Protein AF-A0A1F6B6X5-F1 (afdb_monomer)

Organism: NCBI:txid1798397

Radius of gyration: 20.19 Å; Cα contacts (8 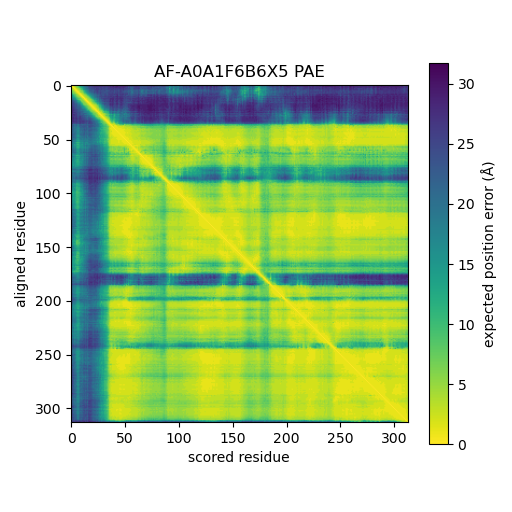Å, |Δi|>4): 467; chains: 1; bounding box: 55×38×62 Å

Secondary structure (DSSP, 8-state):
-------TT---------------------TT----SHHHHHHHHHHH--SEEEEPTBTTTBSS-HHHHHHHHHT-TTHHHHHTTTT---HHHHHHHHHHHH---HHHHHHHHHHGGGGBPTTHHHHHHHHHHTT-EEEEEEEEEGGGS---SS-EEEEEEEEETTEEEEEEEEE-TTS--STT-HHHHHHHHHHHHH-S--EEEEESSHHHHTTTTTSEEEE--SS---HHHHHHHHHTT---SEE-SSHHHHHHHHH-GGGHHHHHT-SSHHHHHHHHHHHHHHHTT-SEESSHHHHHHHHHHHHHHHHH-

Foldseek 3Di:
DADDDDPPPPPPDPPPPDDDDDDDPDDPDPLPPPQPALLSLLVVCQAPFAQEEEEEVDLTQFLHDLLVVLCVVVVPPCLVVLVVCVPVDFLQVSQQVSCVVSQDWLVSLQVQQVCRVVGGQPCNLVLQVVCVVLNHQYAYEYQAEPSNHHPSVHHYDYKHFDADVVGNGGTSGIHCRVPSGDRQAVVLVVLVVVCVVPPPGAYEYEEQDPSSLSNPPSHQYAHEPQNHHDVVRQVVCVVVVSHRQWHHNDSLLVSSSNSHDVCVVCQCVPPDVVSNVSVVVNLVCLLVVVIDGPDVVSSVVSNVSSVVVVVPD

pLDDT: mean 80.41, std 19.91, range [25.67, 98.62]

Solvent-accessible surface area (backbone atoms only — not comparable to full-atom values): 17641 Å² total; per-residue (Å²): 135,83,86,83,72,87,72,86,82,74,82,79,75,81,73,82,72,90,70,90,76,80,82,70,88,68,82,79,71,65,95,77,75,66,60,87,45,57,56,51,44,51,51,50,25,32,62,66,15,41,44,32,39,36,32,24,38,62,35,42,44,20,63,60,49,68,64,62,53,49,28,60,75,67,64,50,80,66,48,68,48,56,74,68,59,75,72,86,64,50,73,42,56,44,48,54,47,47,50,61,76,50,57,65,41,59,68,56,37,55,50,47,17,62,53,42,72,83,36,46,29,75,49,35,70,59,34,54,50,51,38,43,78,69,72,20,48,56,34,37,45,33,93,53,42,52,72,54,52,58,94,78,90,54,57,73,49,34,25,37,79,27,55,40,88,98,35,84,72,37,63,76,54,63,36,62,40,91,64,61,51,66,94,81,45,40,64,28,54,53,51,48,54,47,40,75,74,62,54,92,59,44,36,34,36,38,20,50,48,64,64,49,52,58,25,49,89,79,26,48,38,35,41,33,39,62,65,47,75,51,63,66,51,54,50,51,26,55,75,66,75,60,51,44,41,34,39,38,53,48,37,26,41,49,41,48,43,43,49,6,58,83,41,46,69,54,43,71,67,36,89,53,64,67,57,24,53,38,40,51,50,14,50,50,35,46,60,71,62,73,48,51,42,73,46,65,66,57,44,53,52,53,26,50,53,51,52,53,47,68,76,74,109

Structure (mmCIF, N/CA/C/O backbone):
data_AF-A0A1F6B6X5-F1
#
_entry.id   AF-A0A1F6B6X5-F1
#
loop_
_atom_site.group_PDB
_atom_site.id
_atom_site.type_symbol
_atom_site.label_atom_id
_atom_site.label_alt_id
_atom_site.label_comp_id
_atom_site.label_asym_id
_atom_site.label_entity_id
_atom_site.label_seq_id
_atom_site.pdbx_PDB_ins_code
_atom_site.Cartn_x
_atom_site.Cartn_y
_atom_site.Cartn_z
_atom_site.occupancy
_atom_site.B_iso_or_equiv
_atom_site.auth_seq_id
_atom_site.auth_comp_id
_atom_site.auth_asym_id
_atom_site.auth_atom_id
_atom_site.pdbx_PDB_model_num
ATOM 1 N N . MET A 1 1 ? 17.813 12.655 -28.857 1.00 28.58 1 MET A N 1
ATOM 2 C CA . MET A 1 1 ? 16.336 12.616 -28.896 1.00 28.58 1 MET A CA 1
ATOM 3 C C . MET A 1 1 ? 15.916 11.158 -28.975 1.00 28.58 1 MET A C 1
ATOM 5 O O . MET A 1 1 ? 16.221 10.521 -29.973 1.00 28.58 1 MET A O 1
ATOM 9 N N . ALA A 1 2 ? 15.347 10.598 -27.905 1.00 31.39 2 ALA A N 1
ATOM 10 C CA . ALA A 1 2 ? 14.775 9.251 -27.952 1.00 31.39 2 ALA A CA 1
ATOM 11 C C . ALA A 1 2 ? 13.417 9.311 -28.682 1.00 31.39 2 ALA A C 1
ATOM 13 O O . ALA A 1 2 ? 12.685 10.280 -28.466 1.00 31.39 2 ALA A O 1
ATOM 14 N N . PRO A 1 3 ? 13.090 8.354 -29.567 1.00 37.78 3 PRO A N 1
ATOM 15 C CA . PRO A 1 3 ? 11.837 8.380 -30.307 1.00 37.78 3 PRO A CA 1
ATOM 16 C C . PRO A 1 3 ? 10.694 7.938 -29.389 1.00 37.78 3 PRO A C 1
ATOM 18 O O . PRO A 1 3 ? 10.630 6.790 -28.955 1.00 37.78 3 PRO A O 1
ATOM 21 N N . TRP A 1 4 ? 9.801 8.874 -29.090 1.00 46.97 4 TRP A N 1
ATOM 22 C CA . TRP A 1 4 ? 8.497 8.604 -28.500 1.00 46.97 4 TRP A CA 1
ATOM 23 C C . TRP A 1 4 ? 7.631 7.942 -29.574 1.00 46.97 4 TRP A C 1
ATOM 25 O O . TRP A 1 4 ? 7.463 8.511 -30.652 1.00 46.97 4 TRP A O 1
ATOM 35 N N . PHE A 1 5 ? 7.128 6.735 -29.321 1.00 42.34 5 PHE A N 1
ATOM 36 C CA . PHE A 1 5 ? 6.215 6.057 -30.241 1.00 42.34 5 PHE A CA 1
ATOM 37 C C . PHE A 1 5 ? 4.777 6.201 -2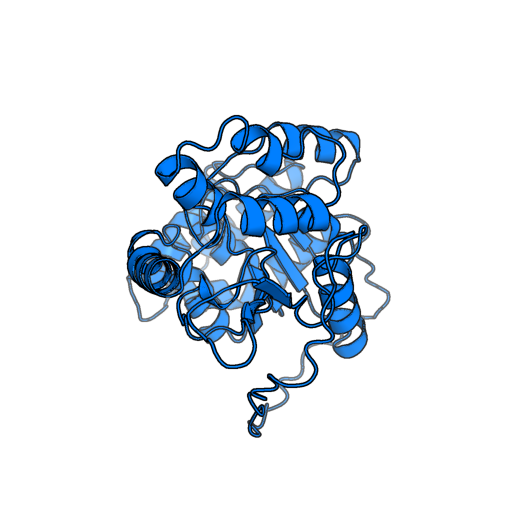9.743 1.00 42.34 5 PHE A C 1
ATOM 39 O O . PHE A 1 5 ? 4.489 5.948 -28.576 1.00 42.34 5 PHE A O 1
ATOM 46 N N . ASP A 1 6 ? 3.884 6.599 -30.648 1.00 39.25 6 ASP A N 1
ATOM 47 C CA . ASP A 1 6 ? 2.440 6.631 -30.429 1.00 39.25 6 ASP A CA 1
ATOM 48 C C . ASP A 1 6 ? 1.905 5.186 -30.365 1.00 39.25 6 ASP A C 1
ATOM 50 O O . ASP A 1 6 ? 1.802 4.487 -31.376 1.00 39.25 6 ASP A O 1
ATOM 54 N N . CYS A 1 7 ? 1.648 4.689 -29.151 1.00 45.28 7 CYS A N 1
ATOM 55 C CA . CYS A 1 7 ? 1.258 3.301 -28.877 1.00 45.28 7 CYS A CA 1
ATOM 56 C C . CYS A 1 7 ? -0.252 3.041 -29.086 1.00 45.28 7 CYS A C 1
ATOM 58 O O . CYS A 1 7 ? -0.889 2.360 -28.281 1.00 45.28 7 CYS A O 1
ATOM 60 N N . ALA A 1 8 ? -0.858 3.531 -30.169 1.00 39.41 8 ALA A N 1
ATOM 61 C CA . ALA A 1 8 ? -2.304 3.418 -30.406 1.00 39.41 8 ALA A CA 1
ATOM 62 C C . ALA A 1 8 ? -2.837 1.983 -30.673 1.00 39.41 8 ALA A C 1
ATOM 64 O O . ALA A 1 8 ? -4.021 1.811 -30.973 1.00 39.41 8 ALA A O 1
ATOM 65 N N . HIS A 1 9 ? -2.016 0.926 -30.589 1.00 37.03 9 HIS A N 1
ATOM 66 C CA . HIS A 1 9 ? -2.374 -0.417 -31.084 1.00 37.03 9 HIS A CA 1
ATOM 67 C C . HIS A 1 9 ? -2.338 -1.574 -30.073 1.00 37.03 9 HIS A C 1
ATOM 69 O O . HIS A 1 9 ? -2.482 -2.726 -30.479 1.00 37.03 9 HIS A O 1
ATOM 75 N N . HIS A 1 10 ? -2.247 -1.320 -28.765 1.00 36.28 10 HIS A N 1
ATOM 76 C CA . HIS A 1 10 ? -2.396 -2.362 -27.730 1.00 36.28 10 HIS A CA 1
ATOM 77 C C . HIS A 1 10 ? -3.505 -2.037 -26.713 1.00 36.28 10 HIS A C 1
ATOM 79 O O . HIS A 1 10 ? -3.327 -2.146 -25.506 1.00 36.28 10 HIS A O 1
ATOM 85 N N . LYS A 1 11 ? -4.707 -1.690 -27.192 1.00 30.45 11 LYS A N 1
ATOM 86 C CA . LYS A 1 11 ? -5.914 -1.750 -26.353 1.00 30.45 11 LYS A CA 1
ATOM 87 C C . LYS A 1 11 ? -6.375 -3.204 -26.230 1.00 30.45 11 LYS A C 1
ATOM 89 O O . LYS A 1 11 ? -7.168 -3.676 -27.039 1.00 30.45 11 LYS A O 1
ATOM 94 N N . ARG A 1 12 ? -5.920 -3.916 -25.197 1.00 29.39 12 ARG A N 1
ATOM 95 C CA . ARG A 1 12 ? -6.757 -4.963 -24.595 1.00 29.39 12 ARG A CA 1
ATOM 96 C C . ARG A 1 12 ? -7.631 -4.282 -23.554 1.00 29.39 12 ARG A C 1
ATOM 98 O O . ARG A 1 12 ? -7.238 -4.109 -22.411 1.00 29.39 12 ARG A O 1
ATOM 105 N N . SER A 1 13 ? -8.804 -3.851 -24.005 1.00 28.33 13 SER A N 1
ATOM 106 C CA . SER A 1 13 ? -9.890 -3.421 -23.138 1.00 28.33 13 SER A CA 1
ATOM 107 C C . SER A 1 13 ? -10.324 -4.597 -22.265 1.00 28.33 13 SER A C 1
ATOM 109 O O . SER A 1 13 ? -10.946 -5.543 -22.757 1.00 28.33 13 SER A O 1
ATOM 111 N N . THR A 1 14 ? -10.039 -4.537 -20.971 1.00 30.08 14 THR A N 1
ATOM 112 C CA . THR A 1 14 ? -10.832 -5.267 -19.985 1.00 30.08 14 THR A CA 1
ATOM 113 C C . THR A 1 14 ? -12.146 -4.508 -19.870 1.00 30.08 14 THR A C 1
ATOM 115 O O . THR A 1 14 ? -12.259 -3.501 -19.181 1.00 30.08 14 THR A O 1
ATOM 118 N N . VAL A 1 15 ? -13.120 -4.935 -20.670 1.00 26.27 15 VAL A N 1
ATOM 119 C CA . VAL A 1 15 ? -14.508 -4.490 -20.569 1.00 26.27 15 VAL A CA 1
ATOM 120 C C . VAL A 1 15 ? -14.986 -4.857 -19.166 1.00 26.27 15 VAL A C 1
ATOM 122 O O . VAL A 1 15 ? -15.097 -6.043 -18.851 1.00 26.27 15 VAL A O 1
ATOM 125 N N . LEU A 1 16 ? -15.232 -3.847 -18.329 1.00 29.33 16 LEU A N 1
ATOM 126 C CA . LEU A 1 16 ? -16.033 -3.977 -17.116 1.00 29.33 16 LEU A CA 1
ATOM 127 C C . LEU A 1 16 ? -17.395 -4.523 -17.552 1.00 29.33 16 LEU A C 1
ATOM 129 O O . LEU A 1 16 ? -18.190 -3.809 -18.159 1.00 29.33 16 LEU A O 1
ATOM 133 N N . LYS A 1 17 ? -17.617 -5.822 -17.347 1.00 27.05 17 LYS A N 1
ATOM 134 C CA . LYS A 1 17 ? -18.923 -6.440 -17.554 1.00 27.05 17 LYS A CA 1
ATOM 135 C C . LYS A 1 17 ? -19.786 -6.130 -16.343 1.00 27.05 17 LYS A C 1
ATOM 137 O O . LYS A 1 17 ? -19.4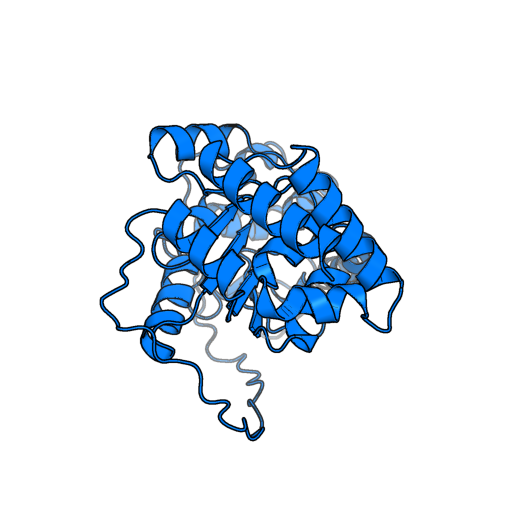41 -6.518 -15.232 1.00 27.05 17 LYS A O 1
ATOM 142 N N . ASP A 1 18 ? -20.877 -5.434 -16.629 1.00 33.50 18 ASP A N 1
ATOM 143 C CA . ASP A 1 18 ? -22.096 -5.244 -15.849 1.00 33.50 18 ASP A CA 1
ATOM 144 C C . ASP A 1 18 ? -22.209 -6.129 -14.598 1.00 33.50 18 ASP A C 1
ATOM 146 O O . ASP A 1 18 ? -22.500 -7.325 -14.670 1.00 33.50 18 ASP A O 1
ATOM 150 N N . GLY A 1 19 ? -22.016 -5.503 -13.439 1.00 26.72 19 GLY A N 1
ATOM 151 C CA . GLY A 1 19 ? -22.367 -6.040 -12.132 1.00 26.72 19 GLY A CA 1
ATOM 152 C C . GLY A 1 19 ? -23.230 -5.014 -11.411 1.00 26.72 19 GLY A C 1
ATOM 153 O O . GLY A 1 19 ? -22.775 -3.910 -11.125 1.00 26.72 19 GLY A O 1
ATOM 154 N N . PHE A 1 20 ? -24.492 -5.364 -11.176 1.00 27.44 20 PHE A N 1
ATOM 155 C CA . PHE A 1 20 ? -25.438 -4.599 -10.370 1.00 27.44 20 PHE A CA 1
ATOM 156 C C . PHE A 1 20 ? -24.835 -4.276 -8.994 1.00 27.44 20 PHE A C 1
ATOM 158 O O . PHE A 1 20 ? -24.603 -5.187 -8.203 1.00 27.44 20 PHE A O 1
ATOM 165 N N . PHE A 1 21 ? -24.647 -2.993 -8.685 1.00 28.92 21 PHE A N 1
ATOM 166 C CA . PHE A 1 21 ? -24.444 -2.542 -7.311 1.00 28.92 21 PHE A CA 1
ATOM 167 C C . PHE A 1 21 ? -25.803 -2.156 -6.728 1.00 28.92 21 PHE A C 1
ATOM 169 O O . PHE A 1 21 ? -26.448 -1.209 -7.178 1.00 28.92 21 PHE A O 1
ATOM 176 N N . MET A 1 22 ? -26.254 -2.937 -5.747 1.00 25.67 22 MET A N 1
ATOM 177 C CA . MET A 1 22 ? -27.348 -2.549 -4.863 1.00 25.67 22 MET A CA 1
ATOM 178 C C . MET A 1 22 ? -26.890 -1.309 -4.096 1.00 25.67 22 MET A C 1
ATOM 180 O O . MET A 1 22 ? -25.888 -1.348 -3.387 1.00 25.67 22 MET A O 1
ATOM 184 N N . ALA A 1 23 ? -27.600 -0.200 -4.284 1.00 26.36 23 ALA A N 1
ATOM 185 C CA . ALA A 1 23 ? -27.368 1.028 -3.547 1.00 26.36 23 ALA A CA 1
ATOM 186 C C . ALA A 1 23 ? -27.676 0.785 -2.063 1.00 26.36 23 ALA A C 1
ATOM 188 O O . ALA A 1 23 ? -28.837 0.800 -1.658 1.00 26.36 23 ALA A O 1
ATOM 189 N N . ASN A 1 24 ? -26.642 0.557 -1.254 1.00 31.39 24 ASN A N 1
ATOM 190 C CA . ASN A 1 24 ? -26.737 0.836 0.170 1.00 31.39 24 ASN A CA 1
ATOM 191 C C . ASN A 1 24 ? -26.784 2.360 0.316 1.00 31.39 24 ASN A C 1
ATOM 193 O O . ASN A 1 24 ? -25.960 3.073 -0.260 1.00 31.39 24 ASN A O 1
ATOM 197 N N . GLU A 1 25 ? -27.794 2.862 1.023 1.00 30.11 25 GLU A N 1
ATOM 198 C CA . GLU A 1 25 ? -27.948 4.276 1.354 1.00 30.11 25 GLU A CA 1
ATOM 199 C C . GLU A 1 25 ? -26.769 4.724 2.229 1.00 30.11 25 GLU A C 1
ATOM 201 O O . GLU A 1 25 ? -26.823 4.697 3.457 1.00 30.11 25 GLU A O 1
ATOM 206 N N . TYR A 1 26 ? -25.668 5.123 1.593 1.00 37.75 26 TYR A N 1
ATOM 207 C CA . TYR A 1 26 ? -24.599 5.833 2.272 1.00 37.75 26 TYR A CA 1
ATOM 208 C C . TYR A 1 26 ? -25.115 7.220 2.636 1.00 37.75 26 TYR A C 1
ATOM 210 O O . TYR A 1 26 ? -25.592 7.976 1.784 1.00 37.75 26 TYR A O 1
ATOM 218 N N . ILE A 1 27 ? -25.019 7.535 3.926 1.00 35.28 27 ILE A N 1
ATOM 219 C CA . ILE A 1 27 ? -25.215 8.871 4.476 1.00 35.28 27 ILE A CA 1
ATOM 220 C C . ILE A 1 27 ? -24.395 9.834 3.614 1.00 35.28 27 ILE A C 1
ATOM 222 O O . ILE A 1 27 ? -23.164 9.795 3.629 1.00 35.28 27 ILE A O 1
ATOM 226 N N . LYS A 1 28 ? -25.082 10.676 2.833 1.00 33.31 28 LYS A N 1
ATOM 227 C CA . LYS A 1 28 ? -24.459 11.812 2.155 1.00 33.31 28 LYS A CA 1
ATOM 228 C C . LYS A 1 28 ? -23.928 12.731 3.244 1.00 33.31 28 LYS A C 1
ATOM 230 O O . LYS A 1 28 ? -24.701 13.461 3.865 1.00 33.31 28 LYS A O 1
ATOM 235 N N . LEU A 1 29 ? -22.627 12.659 3.503 1.00 38.81 29 LEU A N 1
ATOM 236 C CA . LEU A 1 29 ? -21.961 13.695 4.271 1.00 38.81 29 LEU A CA 1
ATOM 237 C C . LEU A 1 29 ? -22.087 14.997 3.465 1.00 38.81 29 LEU A C 1
ATOM 239 O O . LEU A 1 29 ? -21.969 14.967 2.241 1.00 38.81 29 LEU A O 1
ATOM 243 N N . PRO A 1 30 ? -22.422 16.128 4.099 1.00 36.38 30 PRO A N 1
ATOM 244 C CA . PRO A 1 30 ? -22.509 17.392 3.390 1.00 36.38 30 PRO A CA 1
ATOM 245 C C . PRO A 1 30 ? -21.144 17.723 2.778 1.00 36.38 30 PRO A C 1
ATOM 247 O O . PRO A 1 30 ? -20.127 17.688 3.470 1.00 36.38 30 PRO A O 1
ATOM 250 N N . SER A 1 31 ? -21.150 18.116 1.504 1.00 42.81 31 SER A N 1
ATOM 251 C CA . SER A 1 31 ? -19.990 18.494 0.677 1.00 42.81 31 SER A CA 1
ATOM 252 C C . SER A 1 31 ? -19.146 19.662 1.226 1.00 42.81 31 SER A C 1
ATOM 254 O O . SER A 1 31 ? -18.206 20.114 0.579 1.00 42.81 31 SER A O 1
ATOM 256 N N . GLU A 1 32 ? -19.491 20.181 2.406 1.00 38.97 32 GLU A N 1
ATOM 257 C CA . GLU A 1 32 ? -18.776 21.227 3.141 1.00 38.97 32 GLU A CA 1
ATOM 258 C C . GLU A 1 32 ? -17.953 20.686 4.324 1.00 38.97 32 GLU A C 1
ATOM 260 O O . GLU A 1 32 ? -17.236 21.457 4.965 1.00 38.97 32 GLU A O 1
ATOM 265 N N . ALA A 1 33 ? -17.974 19.372 4.592 1.00 41.62 33 ALA A N 1
ATOM 266 C CA . ALA A 1 33 ? -17.013 18.713 5.480 1.00 41.62 33 ALA A CA 1
ATOM 267 C C . ALA A 1 33 ? -15.647 18.591 4.778 1.00 41.62 33 ALA A C 1
ATOM 269 O O . ALA A 1 33 ? -15.120 17.512 4.516 1.00 41.62 33 ALA A O 1
ATOM 270 N N . ILE A 1 34 ? -15.084 19.745 4.429 1.00 45.31 34 ILE A N 1
ATOM 271 C CA . ILE A 1 34 ? -13.701 19.903 4.011 1.00 45.31 34 ILE A CA 1
ATOM 272 C C . ILE A 1 34 ? -12.876 19.589 5.256 1.00 45.31 34 ILE A C 1
ATOM 274 O O . ILE A 1 34 ? -12.693 20.453 6.113 1.00 45.31 34 ILE A O 1
ATOM 278 N N . TYR A 1 35 ? -12.441 18.338 5.392 1.00 48.59 35 TYR A N 1
ATOM 279 C CA . TYR A 1 35 ? -11.389 17.961 6.324 1.00 48.59 35 TYR A CA 1
ATOM 280 C C . TYR A 1 35 ? -10.240 18.973 6.171 1.00 48.59 35 TYR A C 1
ATOM 282 O O . TYR A 1 35 ? -9.655 19.091 5.093 1.00 48.59 35 TYR A O 1
ATOM 290 N N . ARG A 1 36 ? -10.001 19.796 7.200 1.00 60.12 36 ARG A N 1
ATOM 291 C CA . ARG A 1 36 ? -9.097 20.956 7.099 1.00 60.12 36 ARG A CA 1
ATOM 292 C C . ARG A 1 36 ? -7.640 20.550 7.290 1.00 60.12 36 ARG A C 1
ATOM 294 O O . ARG A 1 36 ? -6.748 21.316 6.939 1.00 60.12 36 ARG A O 1
ATOM 301 N N . THR A 1 37 ? -7.409 19.357 7.829 1.00 76.06 37 THR A N 1
ATOM 302 C CA . THR A 1 37 ? -6.090 18.798 8.126 1.00 76.06 37 THR A CA 1
ATOM 303 C C . THR A 1 37 ? -6.035 17.305 7.789 1.00 76.06 37 THR A C 1
ATOM 305 O O . THR A 1 37 ? -7.068 16.639 7.703 1.00 76.06 37 THR A O 1
ATOM 308 N N . GLY A 1 38 ? -4.824 16.754 7.634 1.00 78.88 38 GLY A N 1
ATOM 309 C CA . GLY A 1 38 ? -4.631 15.306 7.487 1.00 78.88 38 GLY A CA 1
ATOM 310 C C . GLY A 1 38 ? -5.229 14.509 8.654 1.00 78.88 38 GLY A C 1
ATOM 311 O O . GLY A 1 38 ? -5.815 13.453 8.426 1.00 78.88 38 GLY A O 1
ATOM 312 N N . SER A 1 39 ? -5.160 15.049 9.878 1.00 84.88 39 SER A N 1
ATOM 313 C CA . SER A 1 39 ? -5.783 14.469 11.074 1.00 84.88 39 SER A CA 1
ATOM 314 C C . SER A 1 39 ? -7.292 14.318 10.917 1.00 84.88 39 SER A C 1
ATOM 316 O O . SER A 1 39 ? -7.819 13.240 11.178 1.00 84.88 39 SER A O 1
ATOM 318 N N . ASP A 1 40 ? -7.992 15.345 10.426 1.00 85.00 40 ASP A N 1
ATOM 319 C CA . ASP A 1 40 ? -9.446 15.257 10.258 1.00 85.00 40 ASP A CA 1
ATOM 320 C C . ASP A 1 40 ? -9.813 14.136 9.267 1.00 85.00 40 ASP A C 1
ATOM 322 O O . ASP A 1 40 ? -10.732 13.358 9.533 1.00 85.00 40 ASP A O 1
ATOM 326 N N . ILE A 1 41 ? -9.071 14.008 8.152 1.00 85.94 41 ILE A N 1
ATOM 327 C CA . ILE A 1 41 ? -9.296 12.932 7.170 1.00 85.94 41 ILE A CA 1
ATOM 328 C C . ILE A 1 41 ? -9.036 11.564 7.812 1.00 85.94 41 ILE A C 1
ATOM 330 O O . ILE A 1 41 ? -9.827 10.641 7.621 1.00 85.94 41 ILE A O 1
ATOM 334 N N . LEU A 1 42 ? -7.954 11.424 8.589 1.00 90.81 42 LEU A N 1
ATOM 335 C CA . LEU A 1 42 ? -7.634 10.184 9.295 1.00 90.81 42 LEU A CA 1
ATOM 336 C C . LEU A 1 42 ? -8.750 9.782 10.262 1.00 90.81 42 LEU A C 1
ATOM 338 O O . LEU A 1 42 ? -9.189 8.636 10.218 1.00 90.81 42 LEU A O 1
ATOM 342 N N . HIS A 1 43 ? -9.244 10.707 11.089 1.00 92.00 43 HIS A N 1
ATOM 343 C CA . HIS A 1 43 ? -10.369 10.429 11.988 1.00 92.00 43 HIS A CA 1
ATOM 344 C C . HIS A 1 43 ? -11.622 10.040 11.209 1.00 92.00 43 HIS A C 1
ATOM 346 O O . HIS A 1 43 ? -12.279 9.073 11.579 1.00 92.00 43 HIS A O 1
ATOM 352 N N . GLY A 1 44 ? -11.912 10.709 10.090 1.00 91.12 44 GLY A N 1
ATOM 353 C CA . GLY A 1 44 ? -13.012 10.329 9.202 1.00 91.12 44 GLY A CA 1
ATOM 354 C C . GLY A 1 44 ? -12.874 8.914 8.629 1.00 91.12 44 GLY A C 1
ATOM 355 O O . GLY A 1 44 ? -13.855 8.172 8.567 1.00 91.12 44 GLY A O 1
ATOM 356 N N . VAL A 1 45 ? -11.659 8.512 8.245 1.00 93.88 45 VAL A N 1
ATOM 357 C CA . VAL A 1 45 ? -11.362 7.149 7.778 1.00 93.88 45 VAL A CA 1
ATOM 358 C C . VAL A 1 45 ? -11.455 6.135 8.916 1.00 93.88 45 VAL A C 1
ATOM 360 O O . VAL A 1 45 ? -12.006 5.064 8.707 1.00 93.88 45 VAL A O 1
ATOM 363 N N . VAL A 1 46 ? -10.995 6.443 10.127 1.00 95.44 46 VAL A N 1
ATOM 364 C CA . VAL A 1 46 ? -11.131 5.525 11.271 1.00 95.44 46 VAL A CA 1
ATOM 365 C C . VAL A 1 46 ? -12.594 5.386 11.698 1.00 95.44 46 VAL A C 1
ATOM 367 O O . VAL A 1 46 ? -13.050 4.282 11.979 1.00 95.44 46 VAL A O 1
ATOM 370 N N . GLU A 1 47 ? -13.359 6.475 11.709 1.00 95.69 47 GLU A N 1
ATOM 371 C CA . GLU A 1 47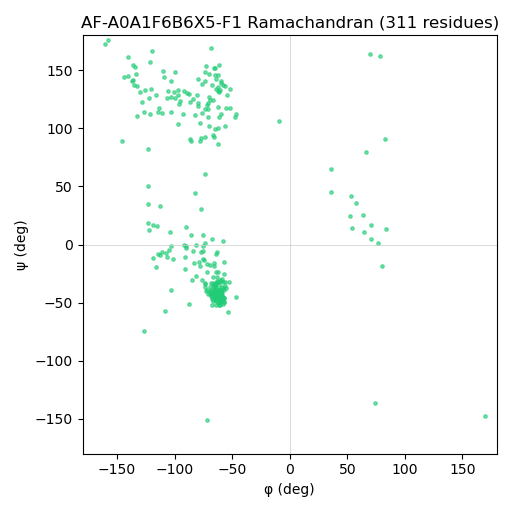 ? -14.754 6.476 12.158 1.00 95.69 47 GLU A CA 1
ATOM 372 C C . GLU A 1 47 ? -15.707 5.814 11.156 1.00 95.69 47 GLU A C 1
ATOM 374 O O . GLU A 1 47 ? -16.690 5.189 11.550 1.00 95.69 47 GLU A O 1
ATOM 379 N N . HIS A 1 48 ? -15.438 5.932 9.855 1.00 95.94 48 HIS A N 1
ATOM 380 C CA . HIS A 1 48 ? -16.358 5.462 8.811 1.00 95.94 48 HIS A CA 1
ATOM 381 C C . HIS A 1 48 ? -15.772 4.378 7.901 1.00 95.94 48 HIS A C 1
ATOM 383 O O . HIS A 1 48 ? -16.508 3.734 7.154 1.00 95.94 48 HIS A O 1
ATOM 389 N N . GLY A 1 49 ? -14.465 4.148 7.977 1.00 96.88 49 GLY A N 1
ATOM 390 C CA . GLY A 1 49 ? -13.713 3.291 7.070 1.00 96.88 49 GLY A CA 1
ATOM 391 C C . GLY A 1 49 ? -13.409 3.958 5.728 1.00 96.88 49 GLY A C 1
ATOM 392 O O . GLY A 1 49 ? -14.039 4.935 5.327 1.00 96.88 49 GLY A O 1
ATOM 393 N N . ALA A 1 50 ? -12.442 3.410 4.999 1.00 97.06 50 ALA A N 1
ATOM 394 C CA . ALA A 1 50 ? -12.154 3.823 3.630 1.00 97.06 50 ALA A CA 1
ATOM 395 C C . ALA A 1 50 ? -13.238 3.324 2.659 1.00 97.06 50 ALA A C 1
ATOM 397 O O . ALA A 1 50 ? -13.874 2.290 2.897 1.00 97.06 50 ALA A O 1
ATOM 398 N N . ASP A 1 51 ? -13.404 4.053 1.553 1.00 96.31 51 ASP A N 1
ATOM 399 C CA . ASP A 1 51 ? -14.232 3.635 0.414 1.00 96.31 51 ASP A CA 1
ATOM 400 C C . ASP A 1 51 ? -13.356 3.125 -0.736 1.00 96.31 51 ASP A C 1
ATOM 402 O O . ASP A 1 51 ? -13.689 2.137 -1.388 1.00 96.31 51 ASP A O 1
ATOM 406 N N . ILE A 1 52 ? -12.214 3.787 -0.960 1.00 96.06 52 ILE A N 1
ATOM 407 C CA . ILE A 1 52 ? -11.234 3.432 -1.990 1.00 96.06 52 ILE A CA 1
ATOM 408 C C . ILE A 1 52 ? -9.839 3.437 -1.384 1.00 96.06 52 ILE A C 1
ATOM 410 O O . ILE A 1 52 ? -9.466 4.379 -0.683 1.00 96.06 52 ILE A O 1
ATOM 414 N N . VAL A 1 53 ? -9.049 2.420 -1.713 1.00 96.81 53 VAL A N 1
ATOM 415 C CA . VAL A 1 53 ? -7.650 2.306 -1.317 1.00 96.81 53 VAL A CA 1
ATOM 416 C C . VAL A 1 53 ? -6.786 2.036 -2.542 1.00 96.81 53 VAL A C 1
ATOM 418 O O . VAL A 1 53 ? -6.966 1.040 -3.249 1.00 96.81 53 VAL A O 1
ATOM 421 N N . TYR A 1 54 ? -5.816 2.916 -2.757 1.00 95.81 54 TYR A N 1
ATOM 422 C CA . TYR A 1 54 ? -4.720 2.714 -3.690 1.00 95.81 54 TYR A CA 1
ATOM 423 C C . TYR A 1 54 ? -3.484 2.274 -2.916 1.00 95.81 54 TYR A C 1
ATOM 425 O O . TYR A 1 54 ? -3.064 2.942 -1.971 1.00 95.81 54 TYR A O 1
ATOM 433 N N . PHE A 1 55 ? -2.911 1.146 -3.321 1.00 96.06 55 PHE A N 1
ATOM 434 C CA . PHE A 1 55 ? -1.613 0.701 -2.834 1.00 96.06 55 PHE A CA 1
ATOM 435 C C . PHE A 1 55 ? -0.560 0.971 -3.894 1.00 96.06 55 PHE A C 1
ATOM 437 O O . PHE A 1 55 ? -0.693 0.504 -5.031 1.00 96.06 55 PHE A O 1
ATOM 444 N N . ASP A 1 56 ? 0.508 1.654 -3.501 1.00 93.56 56 ASP A N 1
ATOM 445 C CA . ASP A 1 56 ? 1.740 1.582 -4.259 1.00 93.56 56 ASP A CA 1
ATOM 446 C C . ASP A 1 56 ? 2.279 0.143 -4.260 1.00 93.56 56 ASP A C 1
ATOM 448 O O . ASP A 1 56 ? 2.100 -0.646 -3.321 1.00 93.56 56 ASP A O 1
ATOM 452 N N . TRP A 1 57 ? 2.897 -0.237 -5.371 1.00 91.81 57 TRP A N 1
ATOM 453 C CA . TRP A 1 57 ? 3.430 -1.578 -5.544 1.00 91.81 57 TRP A CA 1
ATOM 454 C C . TRP A 1 57 ? 4.852 -1.693 -5.006 1.00 91.81 57 TRP A C 1
ATOM 456 O O . TRP A 1 57 ? 5.162 -2.612 -4.245 1.00 91.81 57 TRP A O 1
ATOM 466 N N . GLU A 1 58 ? 5.723 -0.784 -5.420 1.00 85.44 58 GLU A N 1
ATOM 467 C CA . GLU A 1 58 ? 7.162 -0.877 -5.208 1.00 85.44 58 GLU A CA 1
ATOM 468 C C . GLU A 1 58 ? 7.501 -0.438 -3.787 1.00 85.44 58 GLU A C 1
ATOM 470 O O . GLU A 1 58 ? 7.153 0.646 -3.370 1.00 85.44 58 GLU A O 1
ATOM 475 N N . SER A 1 59 ? 8.138 -1.297 -2.990 1.00 83.31 59 SER A N 1
ATOM 476 C CA . SER A 1 59 ? 8.468 -0.980 -1.589 1.00 83.31 59 SER A CA 1
ATOM 477 C C . SER A 1 59 ? 7.248 -0.768 -0.667 1.00 83.31 59 SER A C 1
ATOM 479 O O . SER A 1 59 ? 7.405 -0.426 0.503 1.00 83.31 59 SER A O 1
ATOM 481 N N . SER A 1 60 ? 6.046 -1.099 -1.152 1.00 87.25 60 SER A N 1
ATOM 482 C CA . SER A 1 60 ? 4.792 -1.083 -0.393 1.00 87.25 60 SER A CA 1
ATOM 483 C C . SER A 1 60 ? 4.072 -2.430 -0.479 1.00 87.25 60 SER A C 1
ATOM 485 O O . SER A 1 60 ? 4.111 -3.207 0.481 1.00 87.25 60 SER A O 1
ATOM 487 N N . GLY A 1 61 ? 3.448 -2.774 -1.611 1.00 75.81 61 GLY A N 1
ATOM 488 C CA . GLY A 1 61 ? 2.857 -4.106 -1.836 1.00 75.81 61 GLY A CA 1
ATOM 489 C C . GLY A 1 61 ? 3.896 -5.221 -2.038 1.00 75.81 61 GLY A C 1
ATOM 490 O O . GLY A 1 61 ? 3.632 -6.400 -1.773 1.00 75.81 61 GLY A O 1
ATOM 491 N N . HIS A 1 62 ? 5.102 -4.849 -2.466 1.00 89.69 62 HIS A N 1
ATOM 492 C CA . HIS A 1 62 ? 6.189 -5.754 -2.809 1.00 89.69 62 HIS A CA 1
ATOM 493 C C . HIS A 1 62 ? 7.528 -5.294 -2.221 1.00 89.69 62 HIS A C 1
ATOM 495 O O . HIS A 1 62 ? 7.906 -4.132 -2.316 1.00 89.69 62 HIS A O 1
ATOM 501 N N . MET A 1 63 ? 8.303 -6.234 -1.676 1.00 80.38 63 MET A N 1
ATOM 502 C CA . MET A 1 63 ? 9.539 -5.942 -0.938 1.00 80.38 63 MET A CA 1
ATOM 503 C C . MET A 1 63 ? 10.738 -5.551 -1.817 1.00 80.38 63 MET A C 1
ATOM 505 O O . MET A 1 63 ? 11.823 -5.286 -1.301 1.00 80.38 63 MET A O 1
ATOM 509 N N . ARG A 1 64 ? 10.610 -5.615 -3.147 1.00 82.50 64 ARG A N 1
ATOM 510 C CA . ARG A 1 64 ? 11.709 -5.322 -4.080 1.00 82.50 64 ARG A CA 1
ATOM 511 C C . ARG A 1 64 ? 11.260 -4.421 -5.210 1.00 82.50 64 ARG A C 1
ATOM 513 O O . ARG A 1 64 ? 10.186 -4.606 -5.768 1.00 82.50 64 ARG A O 1
ATOM 520 N N . GLU A 1 65 ? 12.167 -3.583 -5.672 1.00 80.19 65 GLU A N 1
ATOM 521 C CA . GLU A 1 65 ? 11.991 -2.851 -6.919 1.00 80.19 65 GLU A CA 1
ATOM 522 C C . GLU A 1 65 ? 12.595 -3.665 -8.075 1.00 80.19 65 GLU A C 1
ATOM 524 O O . GLU A 1 65 ? 13.712 -4.201 -7.979 1.00 80.19 65 GLU A O 1
ATOM 529 N N . TYR A 1 66 ? 11.846 -3.815 -9.173 1.00 82.19 66 TYR A N 1
ATOM 530 C CA . TYR A 1 66 ? 12.308 -4.564 -10.351 1.00 82.19 66 TYR A CA 1
ATOM 531 C C . TYR A 1 66 ? 13.616 -3.985 -10.881 1.00 82.19 66 TYR A C 1
ATOM 533 O O . TYR A 1 66 ? 14.584 -4.707 -11.137 1.00 82.19 66 TYR A O 1
ATOM 541 N N . TRP A 1 67 ? 13.654 -2.661 -10.985 1.00 77.38 67 TRP A N 1
ATOM 542 C CA . TRP A 1 67 ? 14.763 -1.954 -11.587 1.00 77.38 67 TRP A CA 1
ATOM 543 C C . TRP A 1 67 ? 16.051 -2.059 -10.792 1.00 77.38 67 TRP A C 1
ATOM 545 O O . TRP A 1 67 ? 17.106 -2.326 -11.369 1.00 77.38 67 TRP A O 1
ATOM 555 N N . GLU A 1 68 ? 15.969 -1.934 -9.468 1.00 77.19 68 GLU A N 1
ATOM 556 C CA . GLU A 1 68 ? 17.122 -2.181 -8.613 1.00 77.19 68 GLU A CA 1
ATOM 557 C C . GLU A 1 68 ? 17.628 -3.616 -8.761 1.00 77.19 68 GLU A C 1
ATOM 559 O O . GLU A 1 68 ? 18.837 -3.848 -8.828 1.00 77.19 68 GLU A O 1
ATOM 564 N N . THR A 1 69 ? 16.714 -4.586 -8.850 1.00 80.81 69 THR A N 1
ATOM 565 C CA . THR A 1 69 ? 17.068 -6.001 -9.001 1.00 80.81 69 THR A CA 1
ATOM 566 C C . THR A 1 69 ? 17.833 -6.240 -10.305 1.00 80.81 69 THR A C 1
ATOM 568 O O . THR A 1 69 ? 18.920 -6.826 -10.288 1.00 80.81 69 THR A O 1
ATOM 571 N N . GLU A 1 70 ? 17.315 -5.754 -11.434 1.00 81.62 70 GLU A N 1
ATOM 572 C CA . GLU A 1 70 ? 17.960 -5.918 -12.741 1.00 81.62 70 GLU A CA 1
ATOM 573 C C . GLU A 1 70 ? 19.270 -5.141 -12.852 1.00 81.62 70 GLU A C 1
ATOM 575 O O . GLU A 1 70 ? 20.269 -5.656 -13.362 1.00 81.62 70 GLU A O 1
ATOM 580 N N . ALA A 1 71 ? 19.315 -3.923 -12.325 1.00 79.88 71 ALA A N 1
ATOM 581 C CA . ALA A 1 71 ? 20.519 -3.121 -12.391 1.00 79.88 71 ALA A CA 1
ATOM 582 C C . ALA A 1 71 ? 21.649 -3.678 -11.516 1.00 79.88 71 ALA A C 1
ATOM 584 O O . ALA A 1 71 ? 22.805 -3.684 -11.948 1.00 79.88 71 ALA A O 1
ATOM 585 N N . ARG A 1 72 ? 21.330 -4.234 -10.336 1.00 80.81 72 ARG A N 1
ATOM 586 C CA . ARG A 1 72 ? 22.294 -4.981 -9.509 1.00 80.81 72 ARG A CA 1
ATOM 587 C C . ARG A 1 72 ? 22.791 -6.233 -10.233 1.00 80.81 72 ARG A C 1
ATOM 589 O O . ARG A 1 72 ? 24.001 -6.460 -10.266 1.00 80.81 72 ARG A O 1
ATOM 596 N N . ARG A 1 73 ? 21.901 -7.006 -10.874 1.00 82.25 73 ARG A N 1
ATOM 597 C CA . ARG A 1 73 ? 22.277 -8.177 -11.698 1.00 82.25 73 ARG A CA 1
ATOM 598 C C . ARG A 1 73 ? 23.255 -7.799 -12.814 1.00 82.25 73 ARG A C 1
ATOM 600 O O . ARG A 1 73 ? 24.200 -8.539 -13.075 1.00 82.25 73 ARG A O 1
ATOM 607 N N . LYS A 1 74 ? 23.059 -6.634 -13.437 1.00 84.19 74 LYS A N 1
ATOM 608 C CA . LYS A 1 74 ? 23.895 -6.120 -14.536 1.00 84.19 74 LYS A CA 1
ATOM 609 C C . LYS A 1 74 ? 25.084 -5.268 -14.086 1.00 84.19 74 LYS A C 1
ATOM 611 O O . LYS A 1 74 ? 25.877 -4.864 -14.930 1.00 84.19 74 LYS A O 1
ATOM 616 N N . ARG A 1 75 ? 25.244 -5.040 -12.775 1.00 84.06 75 ARG A N 1
ATOM 617 C CA . ARG A 1 75 ? 26.303 -4.210 -12.173 1.00 84.06 75 ARG A CA 1
ATOM 618 C C . ARG A 1 75 ? 26.376 -2.802 -12.777 1.00 84.06 75 ARG A C 1
ATOM 620 O O . ARG A 1 75 ? 27.467 -2.297 -13.025 1.00 84.06 75 ARG A O 1
ATOM 627 N N . ILE A 1 76 ? 25.223 -2.177 -13.020 1.00 79.25 76 ILE A N 1
ATOM 628 C CA . ILE A 1 76 ? 25.159 -0.826 -13.594 1.00 79.25 76 ILE A CA 1
ATOM 629 C C . ILE A 1 76 ? 25.637 0.188 -12.536 1.00 79.25 76 ILE A C 1
ATOM 631 O O . ILE A 1 76 ? 24.999 0.302 -11.483 1.00 79.25 76 ILE A O 1
ATOM 635 N N . PRO A 1 77 ? 26.751 0.916 -12.761 1.00 73.38 77 PRO A N 1
ATOM 636 C CA . PRO A 1 77 ? 27.267 1.881 -11.792 1.00 73.38 77 PRO A CA 1
ATOM 637 C C . PRO A 1 77 ? 26.289 3.039 -11.568 1.00 73.38 77 PRO A C 1
ATOM 639 O O . PRO A 1 77 ? 25.656 3.509 -12.508 1.00 73.38 77 PRO A O 1
ATOM 642 N N . GLY A 1 78 ? 26.174 3.520 -10.326 1.00 67.44 78 GLY A N 1
ATOM 643 C CA . GLY A 1 78 ? 25.376 4.714 -10.004 1.00 67.44 78 GLY A CA 1
ATOM 644 C C . GLY A 1 78 ? 23.857 4.535 -10.100 1.00 67.44 78 GLY A C 1
ATOM 645 O O . GLY A 1 78 ? 23.118 5.487 -9.876 1.00 67.44 78 GLY A O 1
ATOM 646 N N . ILE A 1 79 ? 23.360 3.327 -10.371 1.00 66.75 79 ILE A N 1
ATOM 647 C CA . ILE A 1 79 ? 21.923 3.102 -10.554 1.00 66.75 79 ILE A CA 1
ATOM 648 C C . ILE A 1 79 ? 21.094 3.393 -9.291 1.00 66.75 79 ILE A C 1
ATOM 650 O O . ILE A 1 79 ? 19.989 3.911 -9.383 1.00 66.75 79 ILE A O 1
ATOM 654 N N . GLY A 1 80 ? 21.658 3.157 -8.101 1.00 62.16 80 GLY A N 1
ATOM 655 C CA . GLY A 1 80 ? 21.013 3.535 -6.842 1.00 62.16 80 GLY A CA 1
ATOM 656 C C . GLY A 1 80 ? 20.829 5.050 -6.704 1.00 62.16 80 GLY A C 1
ATOM 657 O O . GLY A 1 80 ? 19.835 5.484 -6.147 1.00 62.16 80 GLY A O 1
ATOM 658 N N . GLN A 1 81 ? 21.730 5.864 -7.272 1.00 61.41 81 GLN A N 1
ATOM 659 C CA . GLN A 1 81 ? 21.582 7.328 -7.311 1.00 61.41 81 GLN A CA 1
ATOM 660 C C . GLN A 1 81 ? 20.515 7.760 -8.329 1.00 61.41 81 GLN A C 1
ATOM 662 O O . GLN A 1 81 ? 19.771 8.707 -8.093 1.00 61.41 81 GLN A O 1
ATOM 667 N N . ILE A 1 82 ? 20.397 7.023 -9.440 1.00 61.19 82 ILE A N 1
ATOM 668 C CA . ILE A 1 82 ? 19.348 7.227 -10.449 1.00 61.19 82 ILE A CA 1
ATOM 669 C C . ILE A 1 82 ? 17.956 6.965 -9.841 1.00 61.19 82 ILE A C 1
ATOM 671 O O . ILE A 1 82 ? 17.052 7.773 -10.045 1.00 61.19 82 ILE A O 1
ATOM 675 N N . PHE A 1 83 ? 17.794 5.897 -9.050 1.00 60.69 83 PHE A N 1
ATOM 676 C CA . PHE A 1 83 ? 16.518 5.557 -8.398 1.00 60.69 83 PHE A CA 1
ATOM 677 C C . PHE A 1 83 ? 16.235 6.328 -7.108 1.00 60.69 83 PHE A C 1
ATOM 679 O O . PHE A 1 83 ? 15.076 6.588 -6.804 1.00 60.69 83 PHE A O 1
ATOM 686 N N . ALA A 1 84 ? 17.263 6.772 -6.382 1.00 54.59 84 ALA A N 1
ATOM 687 C CA . ALA A 1 84 ? 17.098 7.601 -5.188 1.00 54.59 84 ALA A CA 1
ATOM 688 C C . ALA A 1 84 ? 16.682 9.055 -5.493 1.00 54.59 84 ALA A C 1
ATOM 690 O O . ALA A 1 84 ? 16.565 9.858 -4.571 1.00 54.59 84 ALA A O 1
ATOM 691 N N . GLY A 1 85 ? 16.488 9.422 -6.767 1.00 52.28 85 GLY A N 1
ATOM 692 C CA . GLY A 1 85 ? 16.054 10.765 -7.160 1.00 52.28 85 GLY A CA 1
ATOM 693 C C . GLY A 1 85 ? 17.113 11.855 -6.955 1.00 52.28 85 GLY A C 1
ATOM 694 O O . GLY A 1 85 ? 16.784 13.037 -6.980 1.00 52.28 85 GLY A O 1
ATOM 695 N N . SER A 1 86 ? 18.392 11.500 -6.781 1.00 50.88 86 SER A N 1
ATOM 696 C CA . SER A 1 86 ? 19.437 12.446 -6.359 1.00 50.88 86 SER A CA 1
ATOM 697 C C . SER A 1 86 ? 19.925 13.416 -7.450 1.00 50.88 86 SER A C 1
ATOM 699 O O . SER A 1 86 ? 20.800 14.231 -7.176 1.00 50.88 86 SER A O 1
ATOM 701 N N . ASN A 1 87 ? 19.407 13.334 -8.684 1.00 48.03 87 ASN A N 1
ATOM 702 C CA . ASN A 1 87 ? 19.978 14.014 -9.859 1.00 48.03 87 ASN A CA 1
ATOM 703 C C . ASN A 1 87 ? 19.096 15.102 -10.507 1.00 48.03 87 ASN A C 1
ATOM 705 O O . ASN A 1 87 ? 19.380 15.495 -11.638 1.00 48.03 87 ASN A O 1
ATOM 709 N N . ASN A 1 88 ? 18.046 15.616 -9.850 1.00 54.53 88 ASN A N 1
ATOM 710 C CA . ASN A 1 88 ? 17.105 16.594 -10.447 1.00 54.53 88 ASN A CA 1
ATOM 711 C C . ASN A 1 88 ? 16.476 16.146 -11.793 1.00 54.53 88 ASN A C 1
ATOM 713 O O . ASN A 1 88 ? 15.893 16.957 -12.517 1.00 54.53 88 ASN A O 1
ATOM 717 N N . SER A 1 89 ? 16.590 14.865 -12.153 1.00 58.03 89 SER A N 1
ATOM 718 C CA . SER A 1 89 ? 16.010 14.290 -13.364 1.00 58.03 89 SER A CA 1
ATOM 719 C C . SER A 1 89 ? 14.528 14.005 -13.152 1.00 58.03 89 SER A C 1
ATOM 721 O O . SER A 1 89 ? 14.112 13.592 -12.070 1.00 58.03 89 SER A O 1
ATOM 723 N N . SER A 1 90 ? 13.713 14.219 -14.185 1.00 66.94 90 SER A N 1
ATOM 724 C CA . SER A 1 90 ? 12.292 13.865 -14.113 1.00 66.94 90 SER A CA 1
ATOM 725 C C . SER A 1 90 ? 12.111 12.347 -13.983 1.00 66.94 90 SER A C 1
ATOM 727 O O . SER A 1 90 ? 12.920 11.577 -14.508 1.00 66.94 90 SER A O 1
ATOM 729 N N . SER A 1 91 ? 11.017 11.901 -13.352 1.00 69.38 91 SER A N 1
ATOM 730 C CA . SER A 1 91 ? 10.683 10.471 -13.222 1.00 69.38 91 SER A CA 1
ATOM 731 C C . SER A 1 91 ? 10.684 9.741 -14.574 1.00 69.38 91 SER A C 1
ATOM 733 O O . SER A 1 91 ? 11.097 8.587 -14.656 1.00 69.38 91 SER A O 1
ATOM 735 N N . ILE A 1 92 ? 10.316 10.433 -15.660 1.00 72.38 92 ILE A N 1
ATOM 736 C CA . ILE A 1 92 ? 10.401 9.922 -17.039 1.00 72.38 92 ILE A CA 1
ATOM 737 C C . ILE A 1 92 ? 11.827 9.606 -17.439 1.00 72.38 92 ILE A C 1
ATOM 739 O O . ILE A 1 92 ? 12.094 8.544 -17.986 1.00 72.38 92 ILE A O 1
ATOM 743 N N . GLU A 1 93 ? 12.732 10.562 -17.251 1.00 74.69 93 GLU A N 1
ATOM 744 C CA . GLU A 1 93 ? 14.108 10.446 -17.713 1.00 74.69 93 GLU A CA 1
ATOM 745 C C . GLU A 1 93 ? 14.802 9.330 -16.948 1.00 74.69 93 GLU A C 1
ATOM 747 O O . GLU A 1 93 ? 15.474 8.502 -17.560 1.00 74.69 93 GLU A O 1
ATOM 752 N N . THR A 1 94 ? 14.550 9.251 -15.641 1.00 75.38 94 THR A N 1
ATOM 753 C CA . THR A 1 94 ? 14.980 8.146 -14.786 1.00 75.38 94 THR A CA 1
ATOM 754 C C . THR A 1 94 ? 14.437 6.808 -15.292 1.00 75.38 94 THR A C 1
ATOM 756 O O . THR A 1 94 ? 15.206 5.859 -15.447 1.00 75.38 94 THR A O 1
ATOM 759 N N . MET A 1 95 ? 13.148 6.714 -15.624 1.00 77.75 95 MET A N 1
ATOM 760 C CA . MET A 1 95 ? 12.537 5.475 -16.117 1.00 77.75 95 MET A CA 1
ATOM 761 C C . MET A 1 95 ? 13.044 5.086 -17.513 1.00 77.75 95 MET A C 1
ATOM 763 O O . MET A 1 95 ? 13.419 3.939 -17.744 1.00 77.75 95 MET A O 1
ATOM 767 N N . ALA A 1 96 ? 13.139 6.039 -18.439 1.00 79.94 96 ALA A N 1
ATOM 768 C CA . ALA A 1 96 ? 13.662 5.835 -19.787 1.00 79.94 96 ALA A CA 1
ATOM 769 C C . ALA A 1 96 ? 15.125 5.388 -19.761 1.00 79.94 96 ALA A C 1
ATOM 771 O O . ALA A 1 96 ? 15.510 4.468 -20.487 1.00 79.94 96 ALA A O 1
ATOM 772 N N . LEU A 1 97 ? 15.934 6.018 -18.904 1.00 79.81 97 LEU A N 1
ATOM 773 C CA . LEU A 1 97 ? 17.312 5.618 -18.660 1.00 79.81 97 LEU A CA 1
ATOM 774 C C . LEU A 1 97 ? 17.354 4.196 -18.105 1.00 79.81 97 LEU A C 1
ATOM 776 O O . LEU A 1 97 ? 18.069 3.359 -18.639 1.00 79.81 97 LEU A O 1
ATOM 780 N N . SER A 1 98 ? 16.527 3.890 -17.111 1.00 79.38 98 SER A N 1
ATOM 781 C CA . SER A 1 98 ? 16.436 2.556 -16.515 1.00 79.38 98 SER A CA 1
ATOM 782 C C . SER A 1 98 ? 16.100 1.483 -17.542 1.00 79.38 98 SER A C 1
ATOM 784 O O . SER A 1 98 ? 16.832 0.503 -17.644 1.00 79.38 98 SER A O 1
ATOM 786 N N . VAL A 1 99 ? 15.074 1.683 -18.373 1.00 83.56 99 VAL A N 1
ATOM 787 C CA . VAL A 1 99 ? 14.718 0.755 -19.461 1.00 83.56 99 VAL A CA 1
ATOM 788 C C . VAL A 1 99 ? 15.878 0.593 -20.446 1.00 83.56 99 VAL A C 1
ATOM 790 O O . VAL A 1 99 ? 16.186 -0.525 -20.859 1.00 83.56 99 VAL A O 1
ATOM 793 N N . ARG A 1 100 ? 16.558 1.687 -20.806 1.00 83.88 100 ARG A N 1
ATOM 794 C CA . ARG A 1 100 ? 17.675 1.662 -21.758 1.00 83.88 100 ARG A CA 1
ATOM 795 C C . ARG A 1 100 ? 18.895 0.921 -21.213 1.00 83.88 100 ARG A C 1
ATOM 797 O O . ARG A 1 100 ? 19.413 0.039 -21.892 1.00 83.88 100 ARG A O 1
ATOM 804 N N . GLU A 1 101 ? 19.351 1.278 -20.016 1.00 83.19 101 GLU A N 1
ATOM 805 C CA . GLU A 1 101 ? 20.570 0.729 -19.412 1.00 83.19 101 GLU A CA 1
ATOM 806 C C . GLU A 1 101 ? 20.354 -0.711 -18.944 1.00 83.19 101 GLU A C 1
ATOM 808 O O . GLU A 1 101 ? 21.206 -1.580 -19.140 1.00 83.19 101 GLU A O 1
ATOM 813 N N . THR A 1 102 ? 19.187 -1.000 -18.361 1.00 82.56 102 THR A N 1
ATOM 814 C CA . THR A 1 102 ? 18.870 -2.369 -17.954 1.00 82.56 102 THR A CA 1
ATOM 815 C C . THR A 1 102 ? 18.456 -3.237 -19.124 1.00 82.56 102 THR A C 1
ATOM 817 O O . THR A 1 102 ? 18.549 -4.439 -18.955 1.00 82.56 102 THR A O 1
ATOM 820 N N . ASN A 1 103 ? 18.046 -2.710 -20.285 1.00 85.50 103 ASN A N 1
ATOM 821 C CA . ASN A 1 103 ? 17.637 -3.477 -21.473 1.00 85.50 103 ASN A CA 1
ATOM 822 C C . ASN A 1 103 ? 16.883 -4.777 -21.102 1.00 85.50 103 ASN A C 1
ATOM 824 O O . ASN A 1 103 ? 17.442 -5.882 -21.249 1.00 85.50 103 ASN A O 1
ATOM 828 N N . PRO A 1 104 ? 15.693 -4.652 -20.482 1.00 86.06 104 PRO A N 1
ATOM 829 C CA . PRO A 1 104 ? 14.977 -5.789 -19.932 1.00 86.06 104 PRO A CA 1
ATOM 830 C C . PRO A 1 104 ? 14.563 -6.741 -21.055 1.00 86.06 104 PRO A C 1
ATOM 832 O O . PRO A 1 104 ? 14.262 -6.330 -22.177 1.00 86.06 104 PRO A O 1
ATOM 835 N N . LYS A 1 105 ? 14.569 -8.040 -20.752 1.00 88.12 105 LYS A N 1
ATOM 836 C CA . LYS A 1 105 ? 14.117 -9.084 -21.676 1.00 88.12 105 LYS A CA 1
ATOM 837 C C . LYS A 1 105 ? 12.795 -9.673 -21.188 1.00 88.12 105 LYS A C 1
ATOM 839 O O . LYS A 1 105 ? 12.656 -9.852 -19.974 1.00 88.12 105 LYS A O 1
ATOM 844 N N . PRO A 1 106 ? 11.857 -10.041 -22.078 1.00 88.50 106 PRO A N 1
ATOM 845 C CA . PRO A 1 106 ? 10.559 -10.580 -21.661 1.00 88.50 106 PRO A CA 1
ATOM 846 C C . PRO A 1 106 ? 10.657 -11.838 -20.802 1.00 88.50 106 PRO A C 1
ATOM 848 O O . PRO A 1 106 ? 9.863 -12.018 -19.879 1.00 88.50 106 PRO A O 1
ATOM 851 N N . GLU A 1 107 ? 11.665 -12.681 -21.030 1.00 88.44 107 GLU A N 1
ATOM 852 C CA . GLU A 1 107 ? 11.909 -13.860 -20.199 1.00 88.44 107 GLU A CA 1
ATOM 853 C C . GLU A 1 107 ? 12.301 -13.463 -18.769 1.00 88.44 107 GLU A C 1
ATOM 855 O O . GLU A 1 107 ? 11.829 -14.070 -17.809 1.00 88.44 107 GLU A O 1
ATOM 860 N N . GLY A 1 108 ? 13.113 -12.410 -18.623 1.00 87.88 108 GLY A N 1
ATOM 861 C CA . GLY A 1 108 ? 13.512 -11.858 -17.327 1.00 87.88 108 GLY A CA 1
ATOM 862 C 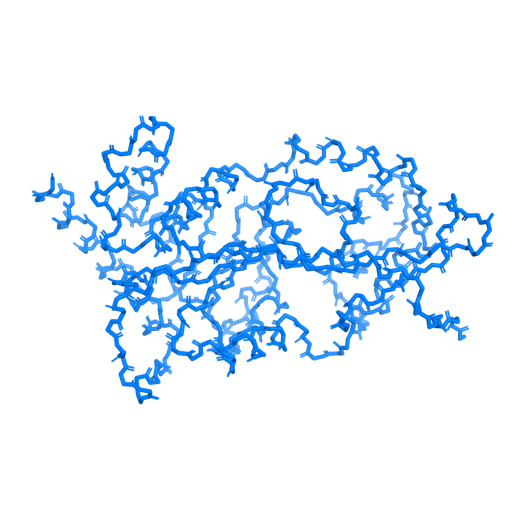C . GLY A 1 108 ? 12.345 -11.213 -16.583 1.00 87.88 108 GLY A C 1
ATOM 863 O O . GLY A 1 108 ? 12.185 -11.448 -15.390 1.00 87.88 108 GLY A O 1
ATOM 864 N N . ILE A 1 109 ? 11.483 -10.477 -17.292 1.00 89.94 109 ILE A N 1
ATOM 865 C CA . ILE A 1 109 ? 10.253 -9.895 -16.729 1.00 89.94 109 ILE A CA 1
ATOM 866 C C . ILE A 1 109 ? 9.301 -11.001 -16.268 1.00 89.94 109 ILE A C 1
ATOM 868 O O . ILE A 1 109 ? 8.815 -10.976 -15.143 1.00 89.94 109 ILE A O 1
ATOM 872 N N . THR A 1 110 ? 9.086 -12.023 -17.098 1.00 89.38 110 THR A N 1
ATOM 873 C CA . THR A 1 110 ? 8.217 -13.160 -16.758 1.00 89.38 110 THR A CA 1
ATOM 874 C C . THR A 1 110 ? 8.776 -13.974 -15.588 1.00 89.38 110 THR A C 1
ATOM 876 O O . THR A 1 110 ? 8.012 -14.513 -14.785 1.00 89.38 110 THR A O 1
ATOM 879 N N . GLY A 1 111 ? 10.104 -14.105 -15.504 1.00 88.81 111 GLY A N 1
ATOM 880 C CA . GLY A 1 111 ? 10.789 -14.715 -14.366 1.00 88.81 111 GLY A CA 1
ATOM 881 C C . GLY A 1 111 ? 10.579 -13.903 -13.091 1.00 88.81 111 GLY A C 1
ATOM 882 O O . GLY A 1 111 ? 10.077 -14.442 -12.110 1.00 88.81 111 GLY A O 1
ATOM 883 N N . TYR A 1 112 ? 10.853 -12.597 -13.143 1.00 88.88 112 TYR A N 1
ATOM 884 C CA . TYR A 1 112 ? 10.641 -11.688 -12.020 1.00 88.88 112 TYR A CA 1
ATOM 885 C C . TYR A 1 112 ? 9.190 -11.704 -11.542 1.00 88.88 112 TYR A C 1
ATOM 887 O O . TYR A 1 112 ? 8.959 -11.947 -10.369 1.00 88.88 112 TYR A O 1
ATOM 895 N N . ARG A 1 113 ? 8.211 -11.567 -12.445 1.00 89.81 113 ARG A N 1
ATOM 896 C CA . ARG A 1 113 ? 6.777 -11.587 -12.115 1.00 89.81 113 ARG A CA 1
ATOM 897 C C . ARG A 1 113 ? 6.364 -12.852 -11.357 1.00 89.81 113 ARG A C 1
ATOM 899 O O . ARG A 1 113 ? 5.523 -12.797 -10.464 1.00 89.81 113 ARG A O 1
ATOM 906 N N . ARG A 1 114 ? 6.945 -14.005 -11.710 1.00 88.31 114 ARG A N 1
ATOM 907 C CA . ARG A 1 114 ? 6.725 -15.270 -10.989 1.00 88.31 114 ARG A CA 1
ATOM 908 C C . ARG A 1 114 ? 7.388 -15.261 -9.615 1.00 88.31 114 ARG A C 1
ATOM 910 O O . ARG A 1 114 ? 6.783 -15.717 -8.651 1.00 88.31 114 ARG A O 1
ATOM 917 N N . GLU A 1 115 ? 8.609 -14.742 -9.530 1.00 88.06 115 GLU A N 1
ATOM 918 C CA . GLU A 1 115 ? 9.344 -14.594 -8.271 1.00 88.06 115 GLU A CA 1
ATOM 919 C C . GLU A 1 115 ? 8.686 -13.580 -7.322 1.00 88.06 115 GLU A C 1
ATOM 921 O O . GLU A 1 115 ? 8.780 -13.737 -6.106 1.00 88.06 115 GLU A O 1
ATOM 926 N N . SER A 1 116 ? 7.973 -12.582 -7.854 1.00 85.00 116 SER A N 1
ATOM 927 C CA . SER A 1 116 ? 7.348 -11.509 -7.076 1.00 85.00 116 SER A CA 1
ATOM 928 C C . SER A 1 116 ? 6.353 -12.011 -6.036 1.00 85.00 116 SER A C 1
ATOM 930 O O . SER A 1 116 ? 6.207 -11.416 -4.972 1.00 85.00 116 SER A O 1
ATOM 932 N N . LEU A 1 117 ? 5.702 -13.148 -6.293 1.00 86.12 117 LEU A N 1
ATOM 933 C CA . LEU A 1 117 ? 4.780 -13.763 -5.337 1.00 86.12 117 LEU A CA 1
ATOM 934 C C . LEU A 1 117 ? 5.475 -14.207 -4.039 1.00 86.12 117 LEU A C 1
ATOM 936 O O . LEU A 1 117 ? 4.845 -14.214 -2.986 1.00 86.12 117 LEU A O 1
ATOM 940 N N . TYR A 1 118 ? 6.771 -14.534 -4.088 1.00 87.12 118 TYR A N 1
ATOM 941 C CA . TYR A 1 118 ? 7.568 -14.884 -2.903 1.00 87.12 118 TYR A CA 1
ATOM 942 C C . TYR A 1 118 ? 8.119 -13.657 -2.168 1.00 87.12 118 TYR A C 1
ATOM 944 O O . TYR A 1 118 ? 8.752 -13.789 -1.120 1.00 87.12 118 TYR A O 1
ATOM 952 N N . HIS A 1 119 ? 7.918 -12.469 -2.732 1.00 90.38 119 HIS A N 1
ATOM 953 C CA . HIS A 1 119 ? 8.452 -11.210 -2.230 1.00 90.38 119 HIS A CA 1
ATOM 954 C C . HIS A 1 119 ? 7.356 -10.175 -1.962 1.00 90.38 119 HIS A C 1
ATOM 956 O O . HIS A 1 119 ? 7.653 -8.991 -1.826 1.00 90.38 119 HIS A O 1
ATOM 962 N N . LEU A 1 120 ? 6.101 -10.617 -1.840 1.00 94.00 120 LEU A N 1
ATOM 963 C CA . LEU A 1 120 ? 5.016 -9.784 -1.329 1.00 94.00 120 LEU A CA 1
ATOM 964 C C . LEU A 1 120 ? 5.341 -9.314 0.087 1.00 94.00 120 LEU A C 1
ATOM 966 O O . LEU A 1 120 ? 5.845 -10.092 0.903 1.00 94.00 120 LEU A O 1
ATOM 970 N N . THR A 1 121 ? 5.015 -8.062 0.389 1.00 96.31 121 THR A N 1
ATOM 971 C CA . THR A 1 121 ? 5.160 -7.552 1.750 1.00 96.31 121 THR A CA 1
ATOM 972 C C . THR A 1 121 ? 4.241 -8.342 2.691 1.00 96.31 121 THR A C 1
ATOM 974 O O . THR A 1 121 ? 3.068 -8.557 2.356 1.00 96.31 121 THR A O 1
ATOM 977 N N . PRO A 1 122 ? 4.731 -8.814 3.854 1.00 96.69 122 PRO A N 1
ATOM 978 C CA . PRO A 1 122 ? 3.910 -9.559 4.799 1.00 96.69 122 PRO A CA 1
ATOM 979 C C . PRO A 1 122 ? 2.610 -8.823 5.139 1.00 96.69 122 PRO A C 1
ATOM 981 O O . PRO A 1 122 ? 2.599 -7.619 5.373 1.00 96.69 122 PRO A O 1
ATOM 984 N N . GLY A 1 123 ? 1.494 -9.551 5.122 1.00 97.19 123 GLY A N 1
ATOM 985 C CA . GLY A 1 123 ? 0.172 -8.994 5.404 1.00 97.19 123 GLY A CA 1
ATOM 986 C C . GLY A 1 123 ? -0.497 -8.250 4.242 1.00 97.19 123 GLY A C 1
ATOM 987 O O . GLY A 1 123 ? -1.720 -8.161 4.263 1.00 97.19 123 GLY A O 1
ATOM 988 N N . PHE A 1 124 ? 0.224 -7.814 3.198 1.00 97.62 124 PHE A N 1
ATOM 989 C CA . PHE A 1 124 ? -0.352 -7.037 2.085 1.00 97.62 124 PHE A CA 1
ATOM 990 C C . PHE A 1 124 ? -1.564 -7.725 1.445 1.00 97.62 124 PHE A C 1
ATOM 992 O O . PHE A 1 124 ? -2.667 -7.184 1.444 1.00 97.62 124 PHE A O 1
ATOM 999 N N . LEU A 1 125 ? -1.381 -8.952 0.942 1.00 97.25 125 LEU A N 1
ATOM 1000 C CA . LEU A 1 125 ? -2.446 -9.669 0.236 1.00 97.25 125 LEU A CA 1
ATOM 1001 C C . LEU A 1 125 ? -3.628 -9.998 1.158 1.00 97.25 125 LEU A C 1
ATOM 1003 O O . LEU A 1 125 ? -4.774 -10.000 0.712 1.00 97.25 125 LEU A O 1
ATOM 1007 N N . LEU A 1 126 ? -3.351 -10.271 2.438 1.00 98.00 126 LEU A N 1
ATOM 1008 C CA . LEU A 1 126 ? -4.381 -10.529 3.440 1.00 98.00 126 LEU A CA 1
ATOM 1009 C C . LEU A 1 126 ? -5.204 -9.261 3.696 1.00 98.00 126 LEU A C 1
ATOM 1011 O O . LEU A 1 126 ? -6.428 -9.321 3.619 1.00 98.00 126 LEU A O 1
ATOM 1015 N N . THR A 1 127 ? -4.548 -8.121 3.924 1.00 98.56 127 THR A N 1
ATOM 1016 C CA . THR A 1 127 ? -5.195 -6.817 4.118 1.00 98.56 127 THR A CA 1
ATOM 1017 C C . THR A 1 127 ? -6.004 -6.412 2.889 1.00 98.56 127 THR A C 1
ATOM 1019 O O . THR A 1 127 ? -7.195 -6.150 3.019 1.00 98.56 127 THR A O 1
ATOM 1022 N N . ALA A 1 128 ? -5.410 -6.431 1.694 1.00 98.06 128 ALA A N 1
ATOM 1023 C CA . ALA A 1 128 ? -6.069 -6.014 0.457 1.00 98.06 128 ALA A CA 1
ATOM 1024 C C . ALA A 1 128 ? -7.327 -6.846 0.146 1.00 98.06 128 ALA A C 1
ATOM 1026 O O . ALA A 1 128 ? -8.375 -6.289 -0.172 1.00 98.06 128 ALA A O 1
ATOM 1027 N N . ARG A 1 129 ? -7.262 -8.177 0.299 1.00 98.00 129 ARG A N 1
ATOM 1028 C CA . ARG A 1 129 ? -8.435 -9.048 0.103 1.00 98.00 129 ARG A CA 1
ATOM 1029 C C . ARG A 1 129 ? -9.497 -8.842 1.170 1.00 98.00 129 ARG A C 1
ATOM 1031 O O . ARG A 1 129 ? -10.671 -8.772 0.836 1.00 98.00 129 ARG A O 1
ATOM 1038 N N . THR A 1 130 ? -9.085 -8.699 2.429 1.00 98.44 130 THR A N 1
ATOM 1039 C CA . THR A 1 130 ? -10.025 -8.440 3.527 1.00 98.44 130 THR A CA 1
ATOM 1040 C C . THR A 1 130 ? -10.770 -7.124 3.299 1.00 98.44 130 THR A C 1
ATOM 1042 O O . THR A 1 130 ? -11.974 -7.062 3.506 1.00 98.44 130 THR A O 1
ATOM 1045 N N . LEU A 1 131 ? -10.085 -6.081 2.821 1.00 98.44 131 LEU A N 1
ATOM 1046 C CA . LEU A 1 131 ? -10.712 -4.804 2.473 1.00 98.44 131 LEU A CA 1
ATOM 1047 C C . LEU A 1 131 ? -11.718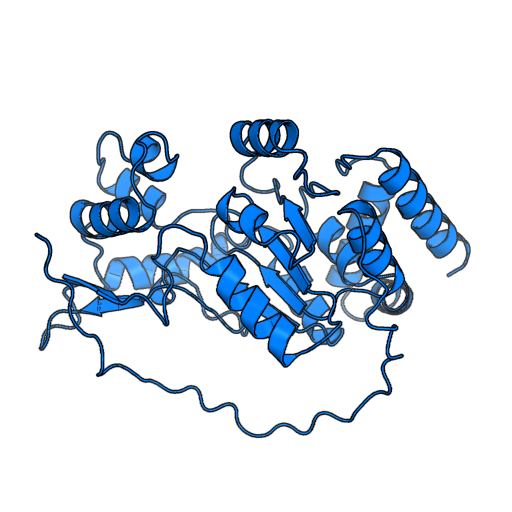 -4.954 1.318 1.00 98.44 131 LEU A C 1
ATOM 1049 O O . LEU A 1 131 ? -12.829 -4.447 1.432 1.00 98.44 131 LEU A O 1
ATOM 1053 N N . GLN A 1 132 ? -11.400 -5.710 0.260 1.00 97.31 132 GLN A N 1
ATOM 1054 C CA . GLN A 1 132 ? -12.372 -6.004 -0.806 1.00 97.31 132 GLN A CA 1
ATOM 1055 C C . GLN A 1 132 ? -13.598 -6.778 -0.305 1.00 97.31 132 GLN A C 1
ATOM 1057 O O . GLN A 1 132 ? -14.723 -6.468 -0.689 1.00 97.31 132 GLN A O 1
ATOM 1062 N N . GLU A 1 133 ? -13.394 -7.776 0.560 1.00 97.06 133 GLU A N 1
ATOM 1063 C CA . GLU A 1 133 ? -14.476 -8.547 1.192 1.00 97.06 133 GLU A CA 1
ATOM 1064 C C . GLU A 1 133 ? -15.358 -7.669 2.099 1.00 97.06 133 GLU A C 1
ATOM 1066 O O . GLU A 1 133 ? -16.526 -7.976 2.320 1.00 97.06 133 GLU A O 1
ATOM 1071 N N . LEU A 1 134 ? -14.805 -6.554 2.580 1.00 96.69 134 LEU A N 1
ATOM 1072 C CA . LEU A 1 134 ? -15.469 -5.497 3.341 1.00 96.69 134 LEU A CA 1
ATOM 1073 C C . LEU A 1 134 ? -16.061 -4.374 2.462 1.00 96.69 134 LEU A C 1
ATOM 1075 O O . LEU A 1 134 ? -16.398 -3.302 2.981 1.00 96.69 134 LEU A O 1
ATOM 1079 N N . GLU A 1 135 ? -16.186 -4.620 1.155 1.00 96.56 135 GLU A N 1
ATOM 1080 C CA . GLU A 1 135 ? -16.738 -3.700 0.149 1.00 96.56 135 GLU A CA 1
ATOM 1081 C C . GLU A 1 135 ? -15.923 -2.407 -0.034 1.00 96.56 135 GLU A C 1
ATOM 1083 O O . GLU A 1 135 ? -16.450 -1.382 -0.462 1.00 96.56 135 GLU A O 1
ATOM 1088 N N . VAL A 1 136 ? -14.622 -2.442 0.269 1.00 97.06 136 VAL A N 1
ATOM 1089 C CA . VAL A 1 136 ? -13.685 -1.358 -0.055 1.00 97.06 136 VAL A CA 1
ATOM 1090 C C . VAL A 1 136 ? -13.110 -1.598 -1.449 1.00 97.06 136 VAL A C 1
ATOM 1092 O O . VAL A 1 136 ? -12.610 -2.684 -1.752 1.00 97.06 136 VAL A O 1
ATOM 1095 N N . GLU A 1 137 ? -13.142 -0.585 -2.312 1.00 96.94 137 GLU A N 1
ATOM 1096 C CA . GLU A 1 137 ? -12.507 -0.674 -3.625 1.00 96.94 137 GLU A CA 1
ATOM 1097 C C . GLU A 1 137 ? -10.984 -0.635 -3.462 1.00 96.94 137 GLU A C 1
ATOM 1099 O O . GLU A 1 137 ? -10.427 0.335 -2.957 1.00 96.94 137 GLU A O 1
ATOM 1104 N N . VAL A 1 138 ? -10.299 -1.690 -3.901 1.00 96.88 138 VAL A N 1
ATOM 1105 C CA . VAL A 1 138 ? -8.839 -1.807 -3.792 1.00 96.88 138 VAL A CA 1
ATOM 1106 C C . VAL A 1 138 ? -8.219 -1.851 -5.178 1.00 96.88 138 VAL A C 1
ATOM 1108 O O . VAL A 1 138 ? -8.619 -2.676 -5.999 1.00 96.88 138 VAL A O 1
ATOM 1111 N N . SER A 1 139 ? -7.221 -1.001 -5.418 1.00 95.75 139 SER A N 1
ATOM 1112 C CA . SER A 1 139 ? -6.434 -0.971 -6.655 1.00 95.75 139 SER A CA 1
ATOM 1113 C C . SER A 1 139 ? -4.942 -0.814 -6.369 1.00 95.75 139 SER A C 1
ATOM 1115 O O . SER A 1 139 ? -4.541 -0.257 -5.348 1.00 95.75 139 SER A O 1
ATOM 1117 N N . ILE A 1 140 ? -4.114 -1.292 -7.294 1.00 93.56 140 ILE A N 1
ATOM 1118 C CA . ILE A 1 140 ? -2.670 -1.054 -7.298 1.00 93.56 140 ILE A CA 1
ATOM 1119 C C . ILE A 1 140 ? -2.377 0.110 -8.236 1.00 93.56 140 ILE A C 1
ATOM 1121 O O . ILE A 1 140 ? -2.865 0.141 -9.370 1.00 93.56 140 ILE A O 1
ATOM 1125 N N . LEU A 1 141 ? -1.558 1.042 -7.773 1.00 89.50 141 LEU A N 1
ATOM 1126 C CA . LEU A 1 141 ? -1.172 2.227 -8.514 1.00 89.50 141 LEU A CA 1
ATOM 1127 C C . LEU A 1 141 ? 0.348 2.382 -8.421 1.00 89.50 141 LEU A C 1
ATOM 1129 O O . LEU A 1 141 ? 0.862 2.628 -7.345 1.00 89.50 141 LEU A O 1
ATOM 1133 N N . SER A 1 142 ? 1.071 2.184 -9.524 1.00 86.56 142 SER A N 1
ATOM 1134 C CA . SER A 1 142 ? 2.535 2.044 -9.497 1.00 86.56 142 SER A CA 1
ATOM 1135 C C . SER A 1 142 ? 3.207 2.832 -10.615 1.00 86.56 142 SER A C 1
ATOM 1137 O O . SER A 1 142 ? 2.742 2.841 -11.755 1.00 86.56 142 SER A O 1
ATOM 1139 N N . ASN A 1 143 ? 4.351 3.446 -10.309 1.00 79.88 143 ASN A N 1
ATOM 1140 C CA . ASN A 1 143 ? 5.226 4.050 -11.321 1.00 79.88 143 ASN A CA 1
ATOM 1141 C C . ASN A 1 143 ? 6.064 3.006 -12.085 1.00 79.88 143 ASN A C 1
ATOM 1143 O O . ASN A 1 143 ? 6.729 3.344 -13.066 1.00 79.88 143 ASN A O 1
ATOM 1147 N N . GLY A 1 144 ? 6.012 1.745 -11.664 1.00 83.56 144 GLY A N 1
ATOM 1148 C CA . GLY A 1 144 ? 6.548 0.589 -12.355 1.00 83.56 144 GLY A CA 1
ATOM 1149 C C . GLY A 1 144 ? 5.753 0.198 -13.595 1.00 83.56 144 GLY A C 1
ATOM 1150 O O . GLY A 1 144 ? 5.154 1.024 -14.286 1.00 83.56 144 GLY A O 1
ATOM 1151 N N . PHE A 1 145 ? 5.792 -1.096 -13.909 1.00 86.19 145 PHE A N 1
ATOM 1152 C CA . PHE A 1 145 ? 5.286 -1.657 -15.157 1.00 86.19 145 PHE A CA 1
ATOM 1153 C C . PHE A 1 145 ? 4.300 -2.775 -14.875 1.00 86.19 145 PHE A C 1
ATOM 1155 O O . PHE A 1 145 ? 4.597 -3.685 -14.108 1.00 86.19 145 PHE A O 1
ATOM 1162 N N . VAL A 1 146 ? 3.150 -2.765 -15.541 1.00 89.81 146 VAL A N 1
ATOM 1163 C CA . VAL A 1 146 ? 2.114 -3.785 -15.340 1.00 89.81 146 VAL A CA 1
ATOM 1164 C C . VAL A 1 146 ? 2.649 -5.203 -15.577 1.00 89.81 146 VAL A C 1
ATOM 1166 O O . VAL A 1 146 ? 2.251 -6.145 -14.895 1.00 89.81 146 VAL A O 1
ATOM 1169 N N . GLU A 1 147 ? 3.608 -5.375 -16.490 1.00 91.19 147 GLU A N 1
ATOM 1170 C CA . GLU A 1 147 ? 4.210 -6.673 -16.792 1.00 91.19 147 GLU A CA 1
ATOM 1171 C C . GLU A 1 147 ? 5.091 -7.227 -15.662 1.00 91.19 147 GLU A C 1
ATOM 1173 O O . GLU A 1 147 ? 5.361 -8.430 -15.649 1.00 91.19 147 GLU A O 1
ATOM 1178 N N . THR A 1 148 ? 5.531 -6.393 -14.713 1.00 89.88 148 THR A N 1
ATOM 1179 C CA . THR A 1 148 ? 6.318 -6.830 -13.547 1.00 89.88 148 THR A CA 1
ATOM 1180 C C . THR A 1 148 ? 5.440 -7.177 -12.343 1.00 89.88 148 THR A C 1
ATOM 1182 O O . THR A 1 148 ? 5.932 -7.793 -11.398 1.00 89.88 148 THR A O 1
ATOM 1185 N N . ILE A 1 149 ? 4.144 -6.853 -12.388 1.00 91.00 149 ILE A N 1
ATOM 1186 C CA . ILE A 1 149 ? 3.198 -7.071 -11.291 1.00 91.00 149 ILE A CA 1
ATOM 1187 C C . ILE A 1 149 ? 2.459 -8.404 -11.524 1.00 91.00 149 ILE A C 1
ATOM 1189 O O . ILE A 1 149 ? 1.874 -8.620 -12.594 1.00 91.00 149 ILE A O 1
ATOM 1193 N N . PRO A 1 150 ? 2.498 -9.368 -10.583 1.00 92.38 150 PRO A N 1
ATOM 1194 C CA . PRO A 1 150 ? 1.735 -10.606 -10.710 1.00 92.38 150 PRO A CA 1
ATOM 1195 C C . PRO A 1 150 ? 0.231 -10.315 -10.769 1.00 92.38 150 PRO A C 1
ATOM 1197 O O . PRO A 1 150 ? -0.240 -9.292 -10.285 1.00 92.38 150 PRO A O 1
ATOM 1200 N N . ASP A 1 151 ? -0.538 -11.217 -11.378 1.00 92.56 151 ASP A N 1
ATOM 1201 C CA . ASP A 1 151 ? -1.995 -11.117 -11.290 1.00 92.56 151 ASP A CA 1
ATOM 1202 C C . ASP A 1 151 ? -2.434 -11.473 -9.865 1.00 92.56 151 ASP A C 1
ATOM 1204 O O . ASP A 1 151 ? -2.301 -12.616 -9.424 1.00 92.56 151 ASP A O 1
ATOM 1208 N N . LEU A 1 152 ? -2.888 -10.461 -9.132 1.00 91.50 152 LEU A N 1
ATOM 1209 C CA . LEU A 1 152 ? -3.317 -10.585 -7.742 1.00 91.50 152 LEU A CA 1
ATOM 1210 C C . LEU A 1 152 ? -4.843 -10.560 -7.586 1.00 91.50 152 LEU A C 1
ATOM 1212 O O . LEU A 1 152 ? -5.332 -10.780 -6.475 1.00 91.50 152 LEU A O 1
ATOM 1216 N N . GLY A 1 153 ? -5.583 -10.333 -8.679 1.00 93.06 153 GLY A N 1
ATOM 1217 C CA . GLY A 1 153 ? -7.033 -10.126 -8.660 1.00 93.06 153 GLY A CA 1
ATOM 1218 C C . GLY A 1 153 ? -7.475 -8.690 -8.345 1.00 93.06 153 GLY A C 1
ATOM 1219 O O . GLY A 1 153 ? -8.655 -8.470 -8.084 1.00 93.06 153 GLY A O 1
ATOM 1220 N N . PHE A 1 154 ? -6.558 -7.717 -8.378 1.00 92.56 154 PHE A N 1
ATOM 1221 C CA . PHE A 1 154 ? -6.857 -6.289 -8.209 1.00 92.56 154 PHE A CA 1
ATOM 1222 C C . PHE A 1 154 ? -6.671 -5.540 -9.537 1.00 92.56 154 PHE A C 1
ATOM 1224 O O . PHE A 1 154 ? -5.792 -5.918 -10.318 1.00 92.56 154 PHE A O 1
ATOM 1231 N N . PRO A 1 155 ? -7.433 -4.464 -9.803 1.00 93.88 155 PRO A N 1
ATOM 1232 C CA . PRO A 1 155 ? -7.095 -3.519 -10.859 1.00 93.88 155 PRO A CA 1
ATOM 1233 C C . PRO A 1 155 ? -5.686 -2.953 -10.647 1.00 93.88 155 PRO A C 1
ATOM 1235 O O . PRO A 1 155 ? -5.310 -2.604 -9.527 1.00 93.88 155 PRO A O 1
ATOM 1238 N N . ILE A 1 156 ?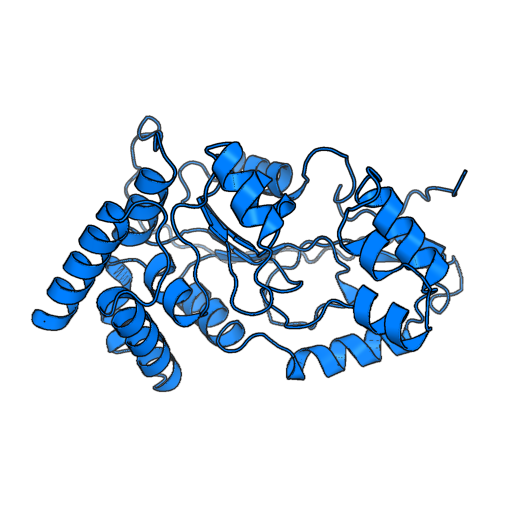 -4.908 -2.867 -11.726 1.00 90.94 156 ILE A N 1
ATOM 1239 C CA . ILE A 1 156 ? -3.539 -2.344 -11.718 1.00 90.94 156 ILE A CA 1
ATOM 1240 C C . ILE A 1 156 ? -3.473 -1.180 -12.700 1.00 90.94 156 ILE A C 1
ATOM 1242 O O . ILE A 1 156 ? -3.791 -1.348 -13.877 1.00 90.94 156 ILE A O 1
ATOM 1246 N N . THR A 1 157 ? -3.009 -0.030 -12.220 1.00 88.50 157 THR A N 1
ATOM 1247 C CA . THR A 1 157 ? -2.670 1.129 -13.050 1.00 88.50 157 THR A CA 1
ATOM 1248 C C . THR A 1 157 ? -1.169 1.381 -12.952 1.00 88.50 157 THR A C 1
ATOM 1250 O O . THR A 1 157 ? -0.654 1.683 -11.877 1.00 88.50 157 THR A O 1
ATOM 1253 N N . ALA A 1 158 ? -0.458 1.192 -14.064 1.00 86.25 158 ALA A N 1
ATOM 1254 C CA . ALA A 1 158 ? 0.996 1.311 -14.158 1.00 86.25 158 ALA A CA 1
ATOM 1255 C C . ALA A 1 158 ? 1.430 1.579 -15.611 1.00 86.25 158 ALA A C 1
ATOM 1257 O O . ALA A 1 158 ? 0.607 1.549 -16.531 1.00 86.25 158 ALA A O 1
ATOM 1258 N N . ASN A 1 159 ? 2.729 1.797 -15.840 1.00 83.88 159 ASN A N 1
ATOM 1259 C CA . ASN A 1 159 ? 3.286 1.877 -17.194 1.00 83.88 159 ASN A CA 1
ATOM 1260 C C . ASN A 1 159 ? 3.246 0.512 -17.903 1.00 83.88 159 ASN A C 1
ATOM 1262 O O . ASN A 1 159 ? 2.988 -0.527 -17.292 1.00 83.88 159 ASN A O 1
ATOM 1266 N N . SER A 1 160 ? 3.514 0.490 -19.209 1.00 86.81 160 SER A N 1
ATOM 1267 C CA . SER A 1 160 ? 3.658 -0.756 -19.977 1.00 86.81 160 SER A CA 1
ATOM 1268 C C . SER A 1 160 ? 4.883 -0.711 -20.879 1.00 86.81 160 SER A C 1
ATOM 1270 O O . SER A 1 160 ? 5.303 0.358 -21.319 1.00 86.81 160 SER A O 1
ATOM 1272 N N . PHE A 1 161 ? 5.472 -1.857 -21.201 1.00 85.94 161 PHE A N 1
ATOM 1273 C CA . PHE A 1 161 ? 6.612 -1.904 -22.113 1.00 85.94 161 PHE A CA 1
ATOM 1274 C C . PHE A 1 161 ? 6.192 -1.665 -23.567 1.00 85.94 161 PHE A C 1
ATOM 1276 O O . PHE A 1 161 ? 5.174 -2.169 -24.039 1.00 85.94 161 PHE A O 1
ATOM 1283 N N . ALA A 1 162 ? 7.018 -0.920 -24.307 1.00 86.44 162 ALA A N 1
ATOM 1284 C CA . ALA A 1 162 ? 6.869 -0.755 -25.748 1.00 86.44 162 ALA A CA 1
ATOM 1285 C C . ALA A 1 162 ? 7.780 -1.757 -26.460 1.00 86.44 162 ALA A C 1
ATOM 1287 O O . ALA A 1 162 ? 9.001 -1.741 -26.278 1.00 86.44 162 ALA A O 1
ATOM 1288 N N . TYR A 1 163 ? 7.184 -2.616 -27.284 1.00 85.62 163 TYR A N 1
ATOM 1289 C CA . TYR A 1 163 ? 7.882 -3.668 -28.017 1.00 85.62 163 TYR A CA 1
ATOM 1290 C C . TYR A 1 163 ? 8.154 -3.260 -29.464 1.00 85.62 163 TYR A C 1
ATOM 1292 O O . TYR A 1 163 ? 7.356 -2.556 -30.086 1.00 85.62 163 TYR A O 1
ATOM 1300 N N . GLN A 1 164 ? 9.262 -3.745 -30.029 1.00 85.31 164 GLN A N 1
ATOM 1301 C CA . GLN A 1 164 ? 9.573 -3.533 -31.436 1.00 85.31 164 GLN A CA 1
ATOM 1302 C C . GLN A 1 164 ? 8.474 -4.161 -32.318 1.00 85.31 164 GLN A C 1
ATOM 1304 O O . GLN A 1 164 ? 8.162 -5.346 -32.154 1.00 85.31 164 GLN A O 1
ATOM 1309 N N . PRO A 1 165 ? 7.933 -3.433 -33.313 1.00 83.56 165 PRO A N 1
ATOM 1310 C CA . PRO A 1 165 ? 7.013 -4.014 -34.284 1.00 83.56 165 PRO A CA 1
ATOM 1311 C C . PRO A 1 165 ? 7.620 -5.245 -34.970 1.00 83.56 165 PRO A C 1
ATOM 1313 O O . PRO A 1 165 ? 8.750 -5.205 -35.458 1.00 83.56 165 PRO A O 1
ATOM 1316 N N . GLY A 1 166 ? 6.875 -6.352 -34.981 1.00 86.88 166 GLY A N 1
ATOM 1317 C CA . GLY A 1 166 ? 7.330 -7.632 -35.537 1.00 86.88 166 GLY A CA 1
ATOM 1318 C C . GLY A 1 166 ? 8.307 -8.419 -34.653 1.00 86.88 166 GLY A C 1
ATOM 1319 O O . GLY A 1 166 ? 8.730 -9.500 -35.054 1.00 86.88 166 GLY A O 1
ATOM 1320 N N . ASN A 1 167 ? 8.661 -7.923 -33.461 1.00 84.44 167 ASN A N 1
ATOM 1321 C CA . ASN A 1 167 ? 9.519 -8.631 -32.513 1.00 84.44 167 ASN A CA 1
ATOM 1322 C C . ASN A 1 167 ? 9.119 -8.344 -31.053 1.00 84.44 167 ASN A C 1
ATOM 1324 O O . ASN A 1 167 ? 9.679 -7.468 -30.392 1.00 84.44 167 ASN A O 1
ATOM 1328 N N . SER A 1 168 ? 8.199 -9.154 -30.523 1.00 82.94 168 SER A N 1
ATOM 1329 C CA . SER A 1 168 ? 7.754 -9.102 -29.121 1.00 82.94 168 SER A CA 1
ATOM 1330 C C . SER A 1 168 ? 8.848 -9.435 -28.103 1.00 82.94 168 SER A C 1
ATOM 1332 O O . SER A 1 168 ? 8.633 -9.267 -26.909 1.00 82.94 168 SER A O 1
ATOM 1334 N N . ASN A 1 169 ? 10.021 -9.899 -28.543 1.00 84.38 169 ASN A N 1
ATOM 1335 C CA . ASN A 1 169 ? 11.138 -10.216 -27.656 1.00 84.38 169 ASN A CA 1
ATOM 1336 C C . ASN A 1 169 ? 12.097 -9.037 -27.460 1.00 84.38 169 ASN A C 1
ATOM 1338 O O . ASN A 1 169 ? 13.082 -9.155 -26.729 1.00 84.38 169 ASN A O 1
ATOM 1342 N N . ARG A 1 170 ? 11.830 -7.894 -28.103 1.00 85.31 170 ARG A N 1
ATOM 1343 C CA . ARG A 1 170 ? 12.667 -6.702 -28.000 1.00 85.31 170 ARG A CA 1
ATOM 1344 C C . ARG A 1 170 ? 11.872 -5.515 -27.484 1.00 85.31 170 ARG A C 1
ATOM 1346 O O . ARG A 1 170 ? 11.030 -4.970 -28.190 1.00 85.31 170 ARG A O 1
ATOM 1353 N N . ILE A 1 171 ? 12.213 -5.086 -26.276 1.00 85.81 171 ILE A N 1
ATOM 1354 C CA . ILE A 1 171 ? 11.707 -3.854 -25.675 1.00 85.81 171 ILE A CA 1
ATOM 1355 C C . ILE A 1 171 ? 12.504 -2.680 -26.249 1.00 85.81 171 ILE A C 1
ATOM 1357 O O . ILE A 1 171 ? 13.734 -2.702 -26.286 1.00 85.81 171 ILE A O 1
ATOM 1361 N N . THR A 1 172 ? 11.800 -1.670 -26.750 1.00 83.75 172 THR A N 1
ATOM 1362 C CA . THR A 1 172 ? 12.383 -0.462 -27.359 1.00 83.75 172 THR A CA 1
ATOM 1363 C C . THR A 1 172 ? 12.132 0.794 -26.535 1.00 83.75 172 THR A C 1
ATOM 1365 O O . THR A 1 172 ? 12.703 1.841 -26.829 1.00 83.75 172 THR A O 1
ATOM 1368 N N . GLY A 1 173 ? 11.290 0.693 -25.511 1.00 85.12 173 GLY A N 1
ATOM 1369 C CA . GLY A 1 173 ? 10.931 1.783 -24.621 1.00 85.12 173 GLY A CA 1
ATOM 1370 C C . GLY A 1 173 ? 9.761 1.372 -23.743 1.00 85.12 173 GLY A C 1
ATOM 1371 O O . GLY A 1 173 ? 9.592 0.195 -23.420 1.00 85.12 173 GLY A O 1
ATOM 1372 N N . PHE A 1 174 ? 8.923 2.337 -23.402 1.00 81.88 174 PHE A N 1
ATOM 1373 C CA . PHE A 1 174 ? 7.709 2.104 -22.644 1.00 81.88 174 PHE A CA 1
ATOM 1374 C C . PHE A 1 174 ? 6.580 2.972 -23.176 1.00 81.88 174 PHE A C 1
ATOM 1376 O O . PHE A 1 174 ? 6.807 4.082 -23.658 1.00 81.88 174 PHE A O 1
ATOM 1383 N N . CYS A 1 175 ? 5.378 2.419 -23.141 1.00 77.19 175 CYS A N 1
ATOM 1384 C CA . CYS A 1 175 ? 4.168 3.171 -23.354 1.00 77.19 175 CYS A CA 1
ATOM 1385 C C . CYS A 1 175 ? 3.769 3.736 -21.998 1.00 77.19 175 CYS A C 1
ATOM 1387 O O . CYS A 1 175 ? 3.580 3.007 -21.019 1.00 77.19 175 CYS A O 1
ATOM 1389 N N . ASP A 1 176 ? 3.660 5.052 -21.973 1.00 66.44 176 ASP A N 1
ATOM 1390 C CA . ASP A 1 176 ? 3.077 5.764 -20.862 1.00 66.44 176 ASP A CA 1
ATOM 1391 C C . ASP A 1 176 ? 1.588 5.399 -20.792 1.00 66.44 176 ASP A C 1
ATOM 1393 O O . ASP A 1 176 ? 0.774 5.965 -21.526 1.00 66.44 176 ASP A O 1
ATOM 1397 N N . GLY A 1 177 ? 1.243 4.377 -20.006 1.00 54.25 177 GLY A N 1
ATOM 1398 C CA . GLY A 1 177 ? -0.141 3.945 -19.825 1.00 54.25 177 GLY A CA 1
ATOM 1399 C C . GLY A 1 177 ? -0.957 5.138 -19.348 1.00 54.25 177 GLY A C 1
ATOM 1400 O O . GLY A 1 177 ? -0.606 5.727 -18.339 1.00 54.25 177 GLY A O 1
ATOM 1401 N N . GLU A 1 178 ? -1.952 5.560 -20.133 1.00 52.00 178 GLU A N 1
ATOM 1402 C CA . GLU A 1 178 ? -2.880 6.663 -19.823 1.00 52.00 178 GLU A CA 1
ATOM 1403 C C . GLU A 1 178 ? -2.276 7.849 -19.055 1.00 52.00 178 GLU A C 1
ATOM 1405 O O . GLU A 1 178 ? -2.881 8.386 -18.135 1.00 52.00 178 GLU A O 1
ATOM 1410 N N . MET A 1 179 ? -1.096 8.308 -19.471 1.00 50.75 179 MET A N 1
ATOM 1411 C CA . MET A 1 179 ? -0.408 9.402 -18.805 1.00 50.75 179 MET A CA 1
ATOM 1412 C C . MET A 1 179 ? 0.062 9.047 -17.358 1.00 50.75 179 MET A C 1
ATOM 1414 O O . MET A 1 179 ? -0.461 9.605 -16.409 1.00 50.75 179 MET A O 1
ATOM 1418 N N . MET A 1 180 ? 1.183 8.319 -17.189 1.00 52.28 180 MET A N 1
ATOM 1419 C CA . MET A 1 180 ? 1.994 8.033 -15.960 1.00 52.28 180 MET A CA 1
ATOM 1420 C C . MET A 1 180 ? 3.385 8.763 -15.834 1.00 52.28 180 MET A C 1
ATOM 1422 O O . MET A 1 180 ? 3.933 8.902 -14.749 1.00 52.28 180 MET A O 1
ATOM 1426 N N . THR A 1 181 ? 3.888 9.415 -16.890 1.00 48.38 181 THR A N 1
ATOM 1427 C CA . THR A 1 181 ? 5.152 10.201 -16.948 1.00 48.38 181 THR A CA 1
ATOM 1428 C C . THR A 1 181 ? 5.229 11.739 -16.650 1.00 48.38 181 THR A C 1
ATOM 1430 O O . THR A 1 181 ? 6.311 12.218 -16.360 1.00 48.38 181 THR A O 1
ATOM 1433 N N . GLN A 1 182 ? 4.204 12.599 -16.708 1.00 50.31 182 GLN A N 1
ATOM 1434 C CA . GLN A 1 182 ? 4.386 14.073 -16.608 1.00 50.31 182 GLN A CA 1
ATOM 1435 C C . GLN A 1 182 ? 4.892 14.539 -15.226 1.00 50.31 182 GLN A C 1
ATOM 1437 O O . GLN A 1 182 ? 4.625 13.894 -14.216 1.00 50.31 182 GLN A O 1
ATOM 1442 N N . ARG A 1 183 ? 5.620 15.670 -15.218 1.00 44.12 183 ARG A N 1
ATOM 1443 C CA . ARG A 1 183 ? 6.462 16.193 -14.119 1.00 44.12 183 ARG A CA 1
ATOM 1444 C C . ARG A 1 183 ? 5.755 16.425 -12.770 1.00 44.12 183 ARG A C 1
ATOM 1446 O O . ARG A 1 183 ? 6.466 16.492 -11.777 1.00 44.12 183 ARG A O 1
ATOM 1453 N N . ASP A 1 184 ? 4.419 16.452 -12.728 1.00 48.47 184 ASP A N 1
ATOM 1454 C CA . ASP A 1 184 ? 3.632 16.898 -11.565 1.00 48.47 184 ASP A CA 1
ATOM 1455 C C . ASP A 1 184 ? 2.622 15.853 -11.028 1.00 48.47 184 ASP A C 1
ATOM 1457 O O . ASP A 1 184 ? 1.553 16.202 -10.546 1.00 48.47 184 ASP A O 1
ATOM 1461 N N . GLY A 1 185 ? 2.954 14.556 -11.076 1.00 55.75 185 GLY A N 1
ATOM 1462 C CA . GLY A 1 185 ? 2.282 13.544 -10.240 1.00 55.75 185 GLY A CA 1
ATOM 1463 C C . GLY A 1 185 ? 0.954 13.013 -10.792 1.00 55.75 185 GLY A C 1
ATOM 1464 O O . GLY A 1 185 ? -0.132 13.493 -10.490 1.00 55.75 185 GLY A O 1
ATOM 1465 N N . LYS A 1 186 ? 1.016 11.931 -11.568 1.00 65.62 186 LYS A N 1
ATOM 1466 C CA . LYS A 1 186 ? -0.177 11.299 -12.163 1.00 65.62 186 LYS A CA 1
ATOM 1467 C C . LYS A 1 186 ? -0.970 10.416 -11.205 1.00 65.62 186 LYS A C 1
ATOM 1469 O O . LYS A 1 186 ? -2.151 10.174 -11.432 1.00 65.62 186 LYS A O 1
ATOM 1474 N N . LEU A 1 187 ? -0.364 10.055 -10.075 1.00 70.50 187 LEU A N 1
ATOM 1475 C CA . LEU A 1 187 ? -1.099 9.522 -8.931 1.00 70.50 187 LEU A CA 1
ATOM 1476 C C . LEU A 1 187 ? -2.174 10.524 -8.481 1.00 70.50 187 LEU A C 1
ATOM 1478 O O . LEU A 1 187 ? -3.334 10.149 -8.328 1.00 70.50 187 LEU A O 1
ATOM 1482 N N . LEU A 1 188 ? -1.814 11.811 -8.376 1.00 74.62 188 LEU A N 1
ATOM 1483 C CA . LEU A 1 188 ? -2.753 12.877 -8.034 1.00 74.62 188 LEU A CA 1
ATOM 1484 C C . LEU A 1 188 ? -3.828 13.035 -9.113 1.00 74.62 188 LEU A C 1
ATOM 1486 O O . LEU A 1 188 ? -5.002 13.051 -8.768 1.00 74.62 188 LEU A O 1
ATOM 1490 N N . SER A 1 189 ? -3.479 13.066 -10.404 1.00 74.94 189 SER A N 1
ATOM 1491 C CA . SER A 1 189 ? -4.485 13.248 -11.465 1.00 74.94 189 SER A CA 1
ATOM 1492 C C . SER A 1 189 ? -5.488 12.088 -11.561 1.00 74.94 189 SER A C 1
ATOM 1494 O O . SER A 1 189 ? -6.675 12.325 -11.790 1.00 74.94 189 SER A O 1
ATOM 1496 N N . ILE A 1 190 ? -5.052 10.841 -11.349 1.00 80.00 190 ILE A N 1
ATOM 1497 C CA . ILE A 1 190 ? -5.937 9.666 -11.285 1.00 80.00 190 ILE A CA 1
ATOM 1498 C C . ILE A 1 190 ? -6.881 9.784 -10.087 1.00 80.00 190 ILE A C 1
ATOM 1500 O O . ILE A 1 190 ? -8.092 9.594 -10.225 1.00 80.00 190 ILE A O 1
ATOM 1504 N N . ILE A 1 191 ? -6.344 10.148 -8.922 1.00 82.62 191 ILE A N 1
ATOM 1505 C CA . ILE A 1 191 ? -7.121 10.319 -7.693 1.00 82.62 191 ILE A CA 1
ATOM 1506 C C . ILE A 1 191 ? -8.089 11.504 -7.816 1.00 82.62 191 ILE A C 1
ATOM 1508 O O . ILE A 1 191 ? -9.244 11.377 -7.418 1.00 82.62 191 ILE A O 1
ATOM 1512 N N . GLU A 1 192 ? -7.690 12.622 -8.421 1.00 84.00 192 GLU A N 1
ATOM 1513 C CA . GLU A 1 192 ? -8.549 13.782 -8.684 1.00 84.00 192 GLU A CA 1
ATOM 1514 C C . GLU A 1 192 ? -9.668 13.443 -9.664 1.00 84.00 192 GLU A C 1
ATOM 1516 O O . GLU A 1 192 ? -10.831 13.744 -9.403 1.00 84.00 192 GLU A O 1
ATOM 1521 N N . GLN A 1 193 ? -9.358 12.766 -10.774 1.00 82.69 193 GLN A N 1
ATOM 1522 C CA . GLN A 1 193 ? -10.382 12.288 -11.702 1.00 82.69 193 GLN A CA 1
ATOM 1523 C C . GLN A 1 193 ? -11.356 11.342 -11.007 1.00 82.69 193 GLN A C 1
ATOM 1525 O O . GLN A 1 193 ? -12.565 11.426 -11.238 1.00 82.69 193 GLN A O 1
ATOM 1530 N N . ARG A 1 194 ? -10.848 10.458 -10.141 1.00 84.31 194 ARG A N 1
ATOM 1531 C CA . ARG A 1 194 ? -11.695 9.565 -9.357 1.00 84.31 194 ARG A CA 1
ATOM 1532 C C . ARG A 1 194 ? -12.583 10.350 -8.401 1.00 84.31 194 ARG A C 1
ATOM 1534 O O . ARG A 1 194 ? -13.792 10.122 -8.405 1.00 84.31 194 ARG A O 1
ATOM 1541 N N . ARG A 1 195 ? -12.026 11.289 -7.639 1.00 83.69 195 ARG A N 1
ATOM 1542 C CA . ARG A 1 195 ? -12.769 12.136 -6.698 1.00 83.69 195 ARG A CA 1
ATOM 1543 C C . ARG A 1 195 ? -13.850 12.945 -7.413 1.00 83.69 195 ARG A C 1
ATOM 1545 O O . ARG A 1 195 ? -15.006 12.906 -7.009 1.00 83.69 195 ARG A O 1
ATOM 1552 N N . ASN A 1 196 ? -13.519 13.550 -8.552 1.00 83.19 196 ASN A N 1
ATOM 1553 C CA . ASN A 1 196 ? -14.462 14.304 -9.381 1.00 83.19 196 ASN A CA 1
ATOM 1554 C C . ASN A 1 196 ? -15.633 13.452 -9.896 1.00 83.19 196 ASN A C 1
ATOM 1556 O O . ASN A 1 196 ? -16.729 13.971 -10.091 1.00 83.19 196 ASN A O 1
ATOM 1560 N N . ARG A 1 197 ? -15.423 12.149 -10.126 1.00 82.81 197 ARG A N 1
ATOM 1561 C CA . ARG A 1 197 ? -16.486 11.222 -10.556 1.00 82.81 197 ARG A CA 1
ATOM 1562 C C . ARG A 1 197 ? -17.299 10.653 -9.399 1.00 82.81 197 ARG A C 1
ATOM 1564 O O . ARG A 1 197 ? -18.465 10.328 -9.594 1.00 82.81 197 ARG A O 1
ATOM 1571 N N . SER A 1 198 ? -16.677 10.491 -8.235 1.00 76.88 198 SER A N 1
ATOM 1572 C CA . SER A 1 198 ? -17.217 9.656 -7.157 1.00 76.88 198 SER A CA 1
ATOM 1573 C C . SER A 1 198 ? -17.693 10.446 -5.935 1.00 76.88 198 SER A C 1
ATOM 1575 O O . SER A 1 198 ? -18.315 9.868 -5.049 1.00 76.88 198 SER A O 1
ATOM 1577 N N . GLY A 1 199 ? -17.457 11.761 -5.900 1.00 82.69 199 GLY A N 1
ATOM 1578 C CA . GLY A 1 199 ? -17.929 12.651 -4.841 1.00 82.69 199 GLY A CA 1
ATOM 1579 C C . GLY A 1 199 ? -17.146 12.489 -3.537 1.00 82.69 199 GLY A C 1
ATOM 1580 O O . GLY A 1 199 ? -15.920 12.383 -3.554 1.00 82.69 199 GLY A O 1
ATOM 1581 N N . ASP A 1 200 ? -17.866 12.461 -2.414 1.00 80.44 200 ASP A N 1
ATOM 1582 C CA . ASP A 1 200 ? -17.328 12.487 -1.043 1.00 80.44 200 ASP A CA 1
ATOM 1583 C C . ASP A 1 200 ? -16.746 11.140 -0.568 1.00 80.44 200 ASP A C 1
ATOM 1585 O O . ASP A 1 200 ? -16.793 10.807 0.616 1.00 80.44 200 ASP A O 1
ATOM 1589 N N . GLN A 1 201 ? -16.206 10.339 -1.490 1.00 87.44 201 GLN A N 1
ATOM 1590 C CA . GLN A 1 201 ? -15.556 9.082 -1.138 1.00 87.44 201 GLN A CA 1
ATOM 1591 C C . GLN A 1 201 ? -14.267 9.326 -0.351 1.00 87.44 201 GLN A C 1
ATOM 1593 O O . GLN A 1 201 ? -13.436 10.168 -0.701 1.00 87.44 201 GLN A O 1
ATOM 1598 N N . ARG A 1 202 ? -14.074 8.526 0.694 1.00 92.81 202 ARG A N 1
ATOM 1599 C CA . ARG A 1 202 ? -12.864 8.475 1.515 1.00 92.81 202 ARG A CA 1
ATOM 1600 C C . ARG A 1 202 ? -11.795 7.678 0.774 1.00 92.81 202 ARG A C 1
ATOM 1602 O O . ARG A 1 202 ? -11.718 6.453 0.893 1.00 92.81 202 ARG A O 1
ATOM 1609 N N . ILE A 1 203 ? -11.010 8.390 -0.033 1.00 93.69 203 ILE A N 1
ATOM 1610 C CA . ILE A 1 203 ? -9.901 7.830 -0.809 1.00 93.69 203 ILE A CA 1
ATOM 1611 C C . ILE A 1 203 ? -8.630 7.832 0.041 1.00 93.69 203 ILE A C 1
ATOM 1613 O O . ILE A 1 203 ? -8.249 8.867 0.594 1.00 93.69 203 ILE A O 1
ATOM 1617 N N . VAL A 1 204 ? -7.955 6.685 0.102 1.00 95.50 204 VAL A N 1
ATOM 1618 C CA . VAL A 1 204 ? -6.676 6.521 0.795 1.00 95.50 204 VAL A CA 1
ATOM 1619 C C . VAL A 1 204 ? -5.597 6.051 -0.176 1.00 95.50 204 VAL A C 1
ATOM 1621 O O . VAL A 1 204 ? -5.819 5.132 -0.962 1.00 95.50 204 VAL A O 1
ATOM 1624 N N . MET A 1 205 ? -4.429 6.681 -0.109 1.00 95.19 205 MET A N 1
ATOM 1625 C CA . MET A 1 205 ? -3.198 6.270 -0.772 1.00 95.19 205 MET A CA 1
ATOM 1626 C C . MET A 1 205 ? -2.234 5.708 0.275 1.00 95.19 205 MET A C 1
ATOM 1628 O O . MET A 1 205 ? -1.924 6.375 1.263 1.00 95.19 205 MET A O 1
ATOM 1632 N N . VAL A 1 206 ? -1.749 4.490 0.056 1.00 96.56 206 VAL A N 1
ATOM 1633 C CA . VAL A 1 206 ? -0.719 3.846 0.879 1.00 96.56 206 VAL A CA 1
ATOM 1634 C C . VAL A 1 206 ? 0.530 3.678 0.022 1.00 96.56 206 VAL A C 1
ATOM 1636 O O . VAL A 1 206 ? 0.485 2.968 -0.980 1.00 96.56 206 VAL A O 1
ATOM 1639 N N . GLY A 1 207 ? 1.632 4.313 0.413 1.00 94.25 207 GLY A N 1
ATOM 1640 C CA . GLY A 1 207 ? 2.893 4.278 -0.334 1.00 94.25 207 GLY A CA 1
ATOM 1641 C C . GLY A 1 207 ? 4.090 4.671 0.528 1.00 94.25 207 GLY A C 1
ATOM 1642 O O . GLY A 1 207 ? 3.905 5.095 1.668 1.00 94.25 207 GLY A O 1
ATOM 1643 N N . ASP A 1 208 ? 5.308 4.529 0.014 1.00 90.06 208 ASP A N 1
ATOM 1644 C CA . ASP A 1 208 ? 6.557 4.782 0.752 1.00 90.06 208 ASP A CA 1
ATOM 1645 C C . ASP A 1 208 ? 7.268 6.077 0.307 1.00 90.06 208 ASP A C 1
ATOM 1647 O O . ASP A 1 208 ? 8.276 6.485 0.900 1.00 90.06 208 ASP A O 1
ATOM 1651 N N . GLY A 1 209 ? 6.775 6.714 -0.758 1.00 86.06 209 GLY A N 1
ATOM 1652 C CA . GLY A 1 209 ? 7.502 7.724 -1.506 1.00 86.06 209 GLY A CA 1
ATOM 1653 C C . GLY A 1 209 ? 6.850 9.103 -1.545 1.00 86.06 209 GLY A C 1
ATOM 1654 O O . GLY A 1 209 ? 5.673 9.323 -1.265 1.00 86.06 209 GLY A O 1
ATOM 1655 N N . LYS A 1 210 ? 7.652 10.074 -1.987 1.00 82.06 210 LYS A N 1
ATOM 1656 C CA . LYS A 1 210 ? 7.220 11.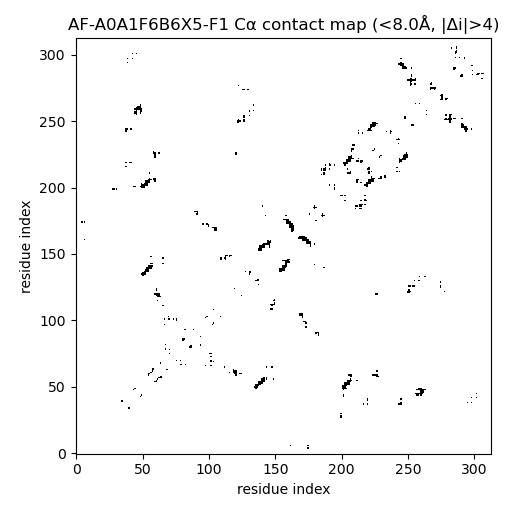461 -2.211 1.00 82.06 210 LYS A CA 1
ATOM 1657 C C . LYS A 1 210 ? 6.117 11.580 -3.266 1.00 82.06 210 LYS A C 1
ATOM 1659 O O . LYS A 1 210 ? 5.250 12.440 -3.153 1.00 82.06 210 LYS A O 1
ATOM 1664 N N . ASN A 1 211 ? 6.151 10.728 -4.291 1.00 81.38 211 ASN A N 1
ATOM 1665 C CA . ASN A 1 211 ? 5.134 10.738 -5.341 1.00 81.38 211 ASN A CA 1
ATOM 1666 C C . ASN A 1 211 ? 3.756 10.364 -4.776 1.00 81.38 211 ASN A C 1
ATOM 1668 O O . ASN A 1 211 ? 2.759 10.949 -5.190 1.00 81.38 211 ASN A O 1
ATOM 1672 N N . ASP A 1 212 ? 3.707 9.443 -3.813 1.00 87.31 212 ASP A N 1
ATOM 1673 C CA . ASP A 1 212 ? 2.471 9.021 -3.151 1.00 87.31 212 ASP A CA 1
ATOM 1674 C C . ASP A 1 212 ? 1.953 10.116 -2.217 1.00 87.31 212 ASP A C 1
ATOM 1676 O O . ASP A 1 212 ? 0.756 10.403 -2.186 1.00 87.31 212 ASP A O 1
ATOM 1680 N N . ALA A 1 213 ? 2.861 10.801 -1.517 1.00 85.75 213 ALA A N 1
ATOM 1681 C CA . ALA A 1 213 ? 2.523 11.946 -0.677 1.00 85.75 213 ALA A CA 1
ATOM 1682 C C . ALA A 1 213 ? 1.910 13.112 -1.469 1.00 85.75 213 ALA A C 1
ATOM 1684 O O . ALA A 1 213 ? 1.015 13.795 -0.976 1.00 85.75 213 ALA A O 1
ATOM 1685 N N . ALA A 1 214 ? 2.317 13.294 -2.730 1.00 83.56 214 ALA A N 1
ATOM 1686 C CA . ALA A 1 214 ? 1.763 14.318 -3.618 1.00 83.56 214 ALA A CA 1
ATOM 1687 C C . ALA A 1 214 ? 0.266 14.123 -3.941 1.00 83.56 214 ALA A C 1
ATOM 1689 O O . ALA A 1 214 ? -0.339 14.983 -4.572 1.00 83.56 214 ALA A O 1
ATOM 1690 N N . THR A 1 215 ? -0.346 13.010 -3.523 1.00 84.56 215 THR A N 1
ATOM 1691 C CA . THR A 1 215 ? -1.795 12.776 -3.645 1.00 84.56 215 THR A CA 1
ATOM 1692 C C . THR A 1 215 ? -2.624 13.557 -2.620 1.00 84.56 215 THR A C 1
ATOM 1694 O O . THR A 1 215 ? -3.846 13.665 -2.758 1.00 84.56 215 THR A O 1
ATOM 1697 N N . GLN A 1 216 ? -1.980 14.127 -1.600 1.00 82.56 216 GLN A N 1
ATOM 1698 C CA . GLN A 1 216 ? -2.615 15.038 -0.655 1.00 82.56 216 GLN A CA 1
ATOM 1699 C C . GLN A 1 216 ? -2.869 16.417 -1.296 1.00 82.56 216 GLN A C 1
ATOM 1701 O O . GLN A 1 216 ? -2.092 16.854 -2.142 1.00 82.56 216 GLN A O 1
ATOM 1706 N N . PRO A 1 217 ? -3.934 17.137 -0.893 1.00 80.62 217 PRO A N 1
ATOM 1707 C CA . PRO A 1 217 ? -4.956 16.761 0.093 1.00 80.62 217 PRO A CA 1
ATOM 1708 C C . PRO A 1 217 ? -6.117 15.945 -0.511 1.00 80.62 217 PRO A C 1
ATOM 1710 O O . PRO A 1 217 ? -7.138 15.723 0.143 1.00 80.62 217 PRO A O 1
ATOM 1713 N N . THR A 1 218 ? -6.008 15.535 -1.776 1.00 84.38 218 THR A N 1
ATOM 1714 C CA . THR A 1 218 ? -7.090 14.864 -2.508 1.00 84.38 218 THR A CA 1
ATOM 1715 C C . THR A 1 218 ? -7.400 13.478 -1.936 1.00 84.38 218 THR A C 1
ATOM 1717 O O . THR A 1 218 ? -8.574 13.105 -1.882 1.00 84.38 218 THR A O 1
ATOM 1720 N N . ALA A 1 219 ? -6.387 12.756 -1.460 1.00 89.12 219 ALA A N 1
ATOM 1721 C CA . ALA A 1 219 ? -6.516 11.517 -0.696 1.00 89.12 219 ALA A CA 1
ATOM 1722 C C . ALA A 1 219 ? -5.844 11.636 0.680 1.00 89.12 219 ALA A C 1
ATOM 1724 O O . ALA A 1 219 ? -4.925 12.436 0.874 1.00 89.12 219 ALA A O 1
ATOM 1725 N N . LEU A 1 220 ? -6.270 10.799 1.630 1.00 92.00 220 LEU A N 1
ATOM 1726 C CA . LEU A 1 220 ? -5.464 10.527 2.818 1.00 92.00 220 LEU A CA 1
ATOM 1727 C C . LEU A 1 220 ? -4.208 9.780 2.380 1.00 92.00 220 LEU A C 1
ATOM 1729 O O . LEU A 1 220 ? -4.324 8.713 1.788 1.00 92.00 220 LEU A O 1
ATOM 1733 N N . PHE A 1 221 ? -3.027 10.290 2.705 1.00 92.94 221 PHE A N 1
ATOM 1734 C CA . PHE A 1 221 ? -1.787 9.549 2.513 1.00 92.94 221 PHE A CA 1
ATOM 1735 C C . PHE A 1 221 ? -1.373 8.866 3.820 1.00 92.94 221 PHE A C 1
ATOM 1737 O O . PHE A 1 221 ? -1.312 9.512 4.867 1.00 92.94 221 PHE A O 1
ATOM 1744 N N . MET A 1 222 ? -1.091 7.565 3.753 1.00 95.06 222 MET A N 1
ATOM 1745 C CA . MET A 1 222 ? -0.436 6.795 4.810 1.00 95.06 222 MET A CA 1
ATOM 1746 C C . MET A 1 222 ? 0.961 6.403 4.325 1.00 95.06 222 MET A C 1
ATOM 1748 O O . MET A 1 222 ? 1.084 5.599 3.397 1.00 95.06 222 MET A O 1
ATOM 1752 N N . LEU A 1 223 ? 2.003 6.952 4.955 1.00 94.62 223 LEU A N 1
ATOM 1753 C CA . LEU A 1 223 ? 3.386 6.632 4.599 1.00 94.62 223 LEU A CA 1
ATOM 1754 C C . LEU A 1 223 ? 3.774 5.281 5.188 1.00 94.62 223 LEU A C 1
ATOM 1756 O O . LEU A 1 223 ? 4.028 5.161 6.383 1.00 94.62 223 LEU A O 1
ATOM 1760 N N . PHE A 1 224 ? 3.826 4.262 4.347 1.00 96.25 224 PHE A N 1
ATOM 1761 C CA . PHE A 1 224 ? 4.178 2.921 4.764 1.00 96.25 224 PHE A CA 1
ATOM 1762 C C . PHE A 1 224 ? 5.697 2.738 4.815 1.00 96.25 224 PHE A C 1
ATOM 1764 O O . PHE A 1 224 ? 6.393 2.945 3.826 1.00 96.25 224 PHE A O 1
ATOM 1771 N N . THR A 1 225 ? 6.222 2.306 5.964 1.00 95.38 225 THR A N 1
ATOM 1772 C CA . THR A 1 225 ? 7.672 2.119 6.165 1.00 95.38 225 THR A CA 1
ATOM 1773 C C . THR A 1 225 ? 8.067 0.680 6.487 1.00 95.38 225 THR A C 1
ATOM 1775 O O . THR A 1 225 ? 9.162 0.441 6.993 1.00 95.38 225 THR A O 1
ATOM 1778 N N . GLY A 1 226 ? 7.185 -0.293 6.232 1.00 94.25 226 GLY A N 1
ATOM 1779 C CA . GLY A 1 226 ? 7.425 -1.702 6.568 1.00 94.25 226 GLY A CA 1
ATOM 1780 C C . GLY A 1 226 ? 8.475 -2.406 5.701 1.00 94.25 226 GLY A C 1
ATOM 1781 O O . GLY A 1 226 ? 8.983 -3.455 6.092 1.00 94.25 226 GLY A O 1
ATOM 1782 N N . VAL A 1 227 ? 8.822 -1.840 4.539 1.00 92.12 227 VAL A N 1
ATOM 1783 C CA . VAL A 1 227 ? 9.875 -2.368 3.649 1.00 92.12 227 VAL A CA 1
ATOM 1784 C C . VAL A 1 227 ? 11.104 -1.465 3.678 1.00 92.12 227 VAL A C 1
ATOM 1786 O O . VAL A 1 227 ? 12.199 -1.921 4.004 1.00 92.12 227 VAL A O 1
ATOM 1789 N N . ILE A 1 228 ? 10.929 -0.181 3.352 1.00 88.31 228 ILE A N 1
ATOM 1790 C CA . ILE A 1 228 ? 11.986 0.831 3.382 1.00 88.31 228 ILE A CA 1
ATOM 1791 C C . ILE A 1 228 ? 11.476 2.037 4.163 1.00 88.31 228 ILE A C 1
ATOM 1793 O O . ILE A 1 228 ? 10.400 2.562 3.897 1.00 88.31 228 ILE A O 1
ATOM 1797 N N . ARG A 1 229 ? 12.287 2.520 5.106 1.00 89.69 229 ARG A N 1
ATOM 1798 C CA . ARG A 1 229 ? 12.058 3.806 5.761 1.00 89.69 229 ARG A CA 1
ATOM 1799 C C . ARG A 1 229 ? 12.897 4.883 5.078 1.00 89.69 229 ARG A C 1
ATOM 1801 O O . ARG A 1 229 ? 14.108 4.956 5.288 1.00 89.69 229 ARG A O 1
ATOM 1808 N N . ARG A 1 230 ? 12.260 5.726 4.263 1.00 83.62 230 ARG A N 1
ATOM 1809 C CA . ARG A 1 230 ? 12.920 6.839 3.564 1.00 83.62 230 ARG A CA 1
ATOM 1810 C C . ARG A 1 230 ? 12.980 8.073 4.465 1.00 83.62 230 ARG A C 1
ATOM 1812 O O . ARG A 1 230 ? 12.075 8.901 4.451 1.00 83.62 230 ARG A O 1
ATOM 1819 N N . GLN A 1 231 ? 14.043 8.194 5.265 1.00 86.00 231 GLN A N 1
ATOM 1820 C CA . GLN A 1 231 ? 14.176 9.299 6.228 1.00 86.00 231 GLN A CA 1
ATOM 1821 C C . GLN A 1 231 ? 14.119 10.677 5.551 1.00 86.00 231 GLN A C 1
ATOM 1823 O O . GLN A 1 231 ? 13.463 11.572 6.062 1.00 86.00 231 GLN A O 1
ATOM 1828 N N . ASN A 1 232 ? 14.703 10.814 4.359 1.00 81.94 232 ASN A N 1
ATOM 1829 C CA . ASN A 1 232 ? 14.630 12.043 3.572 1.00 81.94 232 ASN A CA 1
ATOM 1830 C C . ASN A 1 232 ? 13.191 12.421 3.185 1.00 81.94 232 ASN A C 1
ATOM 1832 O O . ASN A 1 232 ? 12.848 13.592 3.232 1.00 81.94 232 ASN A O 1
ATOM 1836 N N . VAL A 1 233 ? 12.336 11.447 2.850 1.00 81.44 233 VAL A N 1
ATOM 1837 C CA . VAL A 1 233 ? 10.918 11.709 2.549 1.00 81.44 233 VAL A CA 1
ATOM 1838 C C . VAL A 1 233 ? 10.197 12.187 3.807 1.00 81.44 233 VAL A C 1
ATOM 1840 O O . VAL A 1 233 ? 9.436 13.142 3.746 1.00 81.44 233 VAL A O 1
ATOM 1843 N N . ILE A 1 234 ? 10.470 11.570 4.959 1.00 84.12 234 ILE A N 1
ATOM 1844 C CA . ILE A 1 234 ? 9.883 11.982 6.243 1.00 84.12 234 ILE A CA 1
ATOM 1845 C C . ILE A 1 234 ? 10.300 13.410 6.602 1.00 84.12 234 ILE A C 1
ATOM 1847 O O . ILE A 1 234 ? 9.455 14.211 6.998 1.00 84.12 234 ILE A O 1
ATOM 1851 N N . ASP A 1 235 ? 11.586 13.727 6.457 1.00 83.88 235 ASP A N 1
ATOM 1852 C CA . ASP A 1 235 ? 12.127 15.051 6.760 1.00 83.88 235 ASP A CA 1
ATOM 1853 C C . ASP A 1 235 ? 11.554 16.110 5.803 1.00 83.88 235 ASP A C 1
ATOM 1855 O O . ASP A 1 235 ? 11.061 17.137 6.262 1.00 83.88 235 ASP A O 1
ATOM 1859 N N . GLU A 1 236 ? 11.497 15.828 4.496 1.00 77.19 236 GLU A N 1
ATOM 1860 C CA . GLU A 1 236 ? 10.889 16.722 3.499 1.00 77.19 236 GLU A CA 1
ATOM 1861 C C . GLU A 1 236 ? 9.395 16.964 3.762 1.00 77.19 236 GLU A C 1
ATOM 1863 O O . GLU A 1 236 ? 8.930 18.102 3.698 1.00 77.19 236 GLU A O 1
ATOM 1868 N N . LEU A 1 237 ? 8.624 15.917 4.077 1.00 77.69 237 LEU A N 1
ATOM 1869 C CA . LEU A 1 237 ? 7.197 16.059 4.385 1.00 77.69 237 LEU A CA 1
ATOM 1870 C C . LEU A 1 237 ? 6.972 16.844 5.680 1.00 77.69 237 LEU A C 1
ATOM 1872 O O . LEU A 1 237 ? 5.994 17.588 5.781 1.00 77.69 237 LEU A O 1
ATOM 1876 N N . ARG A 1 238 ? 7.888 16.714 6.650 1.00 78.00 238 ARG A N 1
ATOM 1877 C CA . ARG A 1 238 ? 7.894 17.505 7.887 1.00 78.00 238 ARG A CA 1
ATOM 1878 C C . ARG A 1 238 ? 8.151 18.977 7.612 1.00 78.00 238 ARG A C 1
ATOM 1880 O O . ARG A 1 238 ? 7.430 19.811 8.148 1.00 78.00 238 ARG A O 1
ATOM 1887 N N . GLU A 1 239 ? 9.136 19.289 6.779 1.00 76.56 239 GLU A N 1
ATOM 1888 C CA . GLU A 1 239 ? 9.445 20.665 6.376 1.00 76.56 239 GLU A CA 1
ATOM 1889 C C . GLU A 1 239 ? 8.315 21.305 5.561 1.00 76.56 239 GLU A C 1
ATOM 1891 O O . GLU A 1 239 ? 8.063 22.499 5.695 1.00 76.56 239 GLU A O 1
ATOM 1896 N N . ALA A 1 240 ? 7.612 20.515 4.747 1.00 67.06 240 ALA A N 1
ATOM 1897 C CA . ALA A 1 240 ? 6.511 20.989 3.913 1.00 67.06 240 ALA A CA 1
ATOM 1898 C C . ALA A 1 240 ? 5.165 21.121 4.653 1.00 67.06 240 ALA A C 1
ATOM 1900 O O . ALA A 1 240 ? 4.174 21.472 4.021 1.00 67.06 240 ALA A O 1
ATOM 1901 N N . GLU A 1 241 ? 5.095 20.797 5.952 1.00 69.88 241 GLU A N 1
ATOM 1902 C CA . GLU A 1 241 ? 3.836 20.713 6.722 1.00 69.88 241 GLU A CA 1
ATOM 1903 C C . GLU A 1 241 ? 2.773 19.803 6.056 1.00 69.88 241 GLU A C 1
ATOM 1905 O O . GLU A 1 241 ? 1.570 19.918 6.287 1.00 69.88 241 GLU A O 1
ATOM 1910 N N . HIS A 1 242 ? 3.230 18.850 5.239 1.00 69.19 242 HIS A N 1
ATOM 1911 C CA . HIS A 1 242 ? 2.422 17.872 4.505 1.00 69.19 242 HIS A CA 1
ATOM 1912 C C . HIS A 1 242 ? 2.665 16.461 5.038 1.00 69.19 242 HIS A C 1
ATOM 1914 O O . HIS A 1 242 ? 2.667 15.476 4.304 1.00 69.19 242 HIS A O 1
ATOM 1920 N N . LEU A 1 243 ? 2.925 16.352 6.338 1.00 70.12 243 LEU A N 1
ATOM 1921 C CA . LEU A 1 243 ? 3.136 15.058 6.954 1.00 70.12 243 LEU A CA 1
ATOM 1922 C C . LEU A 1 243 ? 1.854 14.214 6.875 1.00 70.12 243 LEU A C 1
ATOM 1924 O O . LEU A 1 243 ? 0.766 14.703 7.203 1.00 70.12 243 LEU A O 1
ATOM 1928 N N . PRO A 1 244 ? 1.961 12.934 6.486 1.00 80.25 244 PRO A N 1
ATOM 1929 C CA . PRO A 1 244 ? 0.863 12.002 6.648 1.00 80.25 244 PRO A CA 1
ATOM 1930 C C . PRO A 1 244 ? 0.541 11.923 8.141 1.00 80.25 244 PRO A C 1
ATOM 1932 O O . PRO A 1 244 ? 1.455 11.881 8.963 1.00 80.25 244 PRO A O 1
ATOM 1935 N N . PRO A 1 245 ? -0.735 11.883 8.532 1.00 83.44 245 PRO A N 1
ATOM 1936 C CA . PRO A 1 245 ? -1.095 11.870 9.948 1.00 83.44 245 PRO A CA 1
ATOM 1937 C C . PRO A 1 245 ? -0.626 10.585 10.657 1.00 83.44 245 PRO A C 1
ATOM 1939 O O . PRO A 1 245 ? -0.498 10.567 11.882 1.00 83.44 245 PRO A O 1
ATOM 1942 N N . VAL A 1 246 ? -0.317 9.530 9.892 1.00 92.75 246 VAL A N 1
ATOM 1943 C CA . VAL A 1 246 ? 0.138 8.230 10.387 1.00 92.75 246 VAL A CA 1
ATOM 1944 C C . VAL A 1 246 ? 1.179 7.593 9.458 1.00 92.75 246 VAL A C 1
ATOM 1946 O O . VAL A 1 246 ? 1.093 7.706 8.232 1.00 92.75 246 VAL A O 1
ATOM 1949 N N . ILE A 1 247 ? 2.151 6.904 10.059 1.00 95.00 247 ILE A N 1
ATOM 1950 C CA . ILE A 1 247 ? 3.254 6.202 9.395 1.00 95.00 247 ILE A CA 1
ATOM 1951 C C . ILE A 1 247 ? 3.226 4.724 9.826 1.00 95.00 247 ILE A C 1
ATOM 1953 O O . ILE A 1 247 ? 3.918 4.336 10.775 1.00 95.00 247 ILE A O 1
ATOM 1957 N N . PRO A 1 248 ? 2.384 3.881 9.197 1.00 96.69 248 PRO A N 1
ATOM 1958 C CA . PRO A 1 248 ? 2.336 2.466 9.526 1.00 96.69 248 PRO A CA 1
ATOM 1959 C C . PRO A 1 248 ? 3.595 1.723 9.060 1.00 96.69 248 PRO A C 1
ATOM 1961 O O . PRO A 1 248 ? 4.172 1.997 8.007 1.00 96.69 248 PRO A O 1
ATOM 1964 N N . SER A 1 249 ? 3.989 0.713 9.824 1.00 97.12 249 SER A N 1
ATOM 1965 C CA . SER A 1 249 ? 5.100 -0.193 9.507 1.00 97.12 249 SER A CA 1
ATOM 1966 C C . SER A 1 249 ? 4.649 -1.633 9.264 1.00 97.12 249 SER A C 1
ATOM 1968 O O . SER A 1 249 ? 5.438 -2.449 8.794 1.00 97.12 249 SER A O 1
ATOM 1970 N N . ASP A 1 250 ? 3.378 -1.942 9.530 1.00 98.06 250 ASP A N 1
ATOM 1971 C CA . ASP A 1 250 ? 2.800 -3.268 9.330 1.00 98.06 250 ASP A CA 1
ATOM 1972 C C . ASP A 1 250 ? 1.400 -3.176 8.697 1.00 98.06 250 ASP A C 1
ATOM 1974 O O . ASP A 1 250 ? 0.583 -2.317 9.035 1.00 98.06 250 ASP A O 1
ATOM 1978 N N . TYR A 1 251 ? 1.087 -4.089 7.776 1.00 98.38 251 TYR A N 1
ATOM 1979 C CA . TYR A 1 251 ? -0.212 -4.121 7.094 1.00 98.38 251 TYR A CA 1
ATOM 1980 C C . TYR A 1 251 ? -1.404 -4.429 8.009 1.00 98.38 251 TYR A C 1
ATOM 1982 O O . TYR A 1 251 ? -2.551 -4.201 7.613 1.00 98.38 251 TYR A O 1
ATOM 1990 N N . SER A 1 252 ? -1.164 -4.953 9.209 1.00 98.56 252 SER A N 1
ATOM 1991 C CA . SER A 1 252 ? -2.190 -5.111 10.240 1.00 98.56 252 SER A CA 1
ATOM 1992 C C . SER A 1 252 ? -2.677 -3.765 10.771 1.00 98.56 252 SER A C 1
ATOM 1994 O O . SER A 1 252 ? -3.877 -3.592 10.964 1.00 98.56 252 SER A O 1
ATOM 1996 N N . GLU A 1 253 ? -1.784 -2.788 10.927 1.00 98.44 253 GLU A N 1
ATOM 1997 C CA . GLU A 1 253 ? -2.115 -1.420 11.350 1.00 98.44 253 GLU A CA 1
ATOM 1998 C C . GLU A 1 253 ? -2.986 -0.740 10.286 1.00 98.44 253 GLU A C 1
ATOM 2000 O O . GLU A 1 253 ? -4.025 -0.153 10.590 1.00 98.44 253 GLU A O 1
ATOM 2005 N N . ILE A 1 254 ? -2.601 -0.910 9.015 1.00 98.25 254 ILE A N 1
ATOM 2006 C CA . ILE A 1 254 ? -3.357 -0.431 7.853 1.00 98.25 254 ILE A CA 1
ATOM 2007 C C . ILE A 1 254 ? -4.762 -1.043 7.838 1.00 98.25 254 ILE A C 1
ATOM 2009 O O . ILE A 1 254 ? -5.736 -0.317 7.661 1.00 98.25 254 ILE A O 1
ATOM 2013 N N . LEU A 1 255 ? -4.897 -2.359 8.052 1.00 98.62 255 LEU A N 1
ATOM 2014 C CA . LEU A 1 255 ? -6.213 -3.006 8.069 1.00 98.62 255 LEU A CA 1
ATOM 2015 C C . LEU A 1 255 ? -7.134 -2.383 9.127 1.00 98.62 255 LEU A C 1
ATOM 2017 O O . LEU A 1 255 ? -8.295 -2.115 8.826 1.00 98.62 255 LEU A O 1
ATOM 2021 N N . VAL A 1 256 ? -6.630 -2.143 10.341 1.00 98.38 256 VAL A N 1
ATOM 2022 C CA . VAL A 1 256 ? -7.427 -1.556 11.430 1.00 98.38 256 VAL A CA 1
ATOM 2023 C C . VAL A 1 256 ? -7.944 -0.174 11.047 1.00 98.38 256 VAL A C 1
ATOM 2025 O O . VAL A 1 256 ? -9.146 0.080 11.159 1.00 98.38 256 VAL A O 1
ATOM 2028 N N . MET A 1 257 ? -7.051 0.693 10.563 1.00 97.81 257 MET A N 1
ATOM 2029 C CA . MET A 1 257 ? -7.397 2.069 10.212 1.00 97.81 257 MET A CA 1
ATOM 2030 C C . MET A 1 257 ? -8.339 2.138 9.006 1.00 97.81 257 MET A C 1
ATOM 2032 O O . MET A 1 257 ? -9.327 2.861 9.050 1.00 97.81 257 MET A O 1
ATOM 2036 N N . LEU A 1 258 ? -8.070 1.370 7.944 1.00 98.25 258 LEU A N 1
ATOM 2037 C CA . LEU A 1 258 ? -8.844 1.428 6.699 1.00 98.25 258 LEU A CA 1
ATOM 2038 C C . LEU A 1 258 ? -10.201 0.730 6.789 1.00 98.25 258 LEU A C 1
ATOM 2040 O O . LEU A 1 258 ? -11.140 1.141 6.108 1.00 98.25 258 LEU A O 1
ATOM 2044 N N . ALA A 1 259 ? -10.335 -0.312 7.612 1.00 97.94 259 ALA A N 1
ATOM 2045 C CA . ALA A 1 259 ? -11.632 -0.945 7.826 1.00 97.94 259 ALA A CA 1
ATOM 2046 C C . ALA A 1 259 ? -12.610 0.012 8.525 1.00 97.94 259 ALA A C 1
ATOM 2048 O O . ALA A 1 259 ? -13.783 0.072 8.145 1.00 97.94 259 ALA A O 1
ATOM 2049 N N . GLY A 1 260 ? -12.102 0.772 9.498 1.00 97.50 260 GLY A N 1
ATOM 2050 C CA . GLY A 1 260 ? -12.870 1.682 10.339 1.00 97.50 260 GLY A CA 1
ATOM 2051 C C . GLY A 1 260 ? -13.804 0.984 11.333 1.00 97.50 260 GLY A C 1
ATOM 2052 O O . GLY A 1 260 ? -14.126 -0.204 11.206 1.00 97.50 260 GLY A O 1
ATOM 2053 N N . GLU A 1 261 ? -14.261 1.748 12.324 1.00 97.38 261 GLU A N 1
ATOM 2054 C CA . GLU A 1 261 ? -15.095 1.292 13.444 1.00 97.38 261 GLU A CA 1
ATOM 2055 C C . GLU A 1 261 ? -16.288 0.412 13.047 1.00 97.38 261 GLU A C 1
ATOM 2057 O O . GLU A 1 261 ? -16.471 -0.644 13.666 1.00 97.38 261 GLU A O 1
ATOM 2062 N N . PRO A 1 262 ? -17.076 0.746 12.003 1.00 97.12 262 PRO A N 1
ATOM 2063 C CA . PRO A 1 262 ? -18.261 -0.034 11.652 1.00 97.12 262 PRO A CA 1
ATOM 2064 C C . PRO A 1 262 ? -17.935 -1.481 11.263 1.00 97.12 262 PRO A C 1
ATOM 2066 O O . PRO A 1 262 ? -18.787 -2.364 11.374 1.00 97.12 262 PRO A O 1
ATOM 2069 N N . ARG A 1 263 ? -16.700 -1.740 10.812 1.00 97.56 263 ARG A N 1
ATOM 2070 C CA . ARG A 1 263 ? -16.263 -3.044 10.301 1.00 97.56 263 ARG A CA 1
ATOM 2071 C C . ARG A 1 263 ? -15.446 -3.849 11.317 1.00 97.56 263 ARG A C 1
ATOM 2073 O O . ARG A 1 263 ? -15.273 -5.056 11.139 1.00 97.56 263 ARG A O 1
ATOM 2080 N N . TRP A 1 264 ? -14.993 -3.243 12.415 1.00 97.62 264 TRP A N 1
ATOM 2081 C CA . TRP A 1 264 ? -14.212 -3.934 13.449 1.00 97.62 264 TRP A CA 1
ATOM 2082 C C . TRP A 1 264 ? -14.926 -5.135 14.103 1.00 97.62 264 TRP A C 1
ATOM 2084 O O . TRP A 1 264 ? -14.284 -6.183 14.239 1.00 97.62 264 TRP A O 1
ATOM 2094 N N . PRO A 1 265 ? -16.235 -5.087 14.454 1.00 97.06 265 PRO A N 1
ATOM 2095 C CA . PRO A 1 265 ? -16.927 -6.260 15.002 1.00 97.06 265 PRO A CA 1
ATOM 2096 C C . PRO A 1 265 ? -16.894 -7.463 14.051 1.00 97.06 265 PRO A C 1
ATOM 2098 O O . PRO A 1 265 ? -16.773 -8.611 14.487 1.00 97.06 265 PRO A O 1
ATOM 2101 N N . HIS A 1 266 ? -16.984 -7.198 12.743 1.00 96.44 266 HIS A N 1
ATOM 2102 C CA . HIS A 1 266 ? -16.904 -8.230 11.719 1.00 96.44 266 HIS A CA 1
ATOM 2103 C C . HIS A 1 266 ? -15.500 -8.839 11.653 1.00 96.44 266 HIS A C 1
ATOM 2105 O O . HIS A 1 266 ? -15.371 -10.060 11.596 1.00 96.44 266 HIS A O 1
ATOM 2111 N N . LEU A 1 267 ? -14.451 -8.016 11.741 1.00 97.12 267 LEU A N 1
ATOM 2112 C CA . LEU A 1 267 ? -13.058 -8.474 11.738 1.00 97.12 267 LEU A CA 1
ATOM 2113 C C . LEU A 1 267 ? -12.697 -9.321 12.966 1.00 97.12 267 LEU A C 1
ATOM 2115 O O . LEU A 1 267 ? -12.005 -10.328 12.824 1.00 97.12 267 LEU A O 1
ATOM 2119 N N . LEU A 1 268 ? -13.224 -8.999 14.153 1.00 94.75 268 LEU A N 1
ATOM 2120 C CA . LEU A 1 268 ? -13.040 -9.835 15.350 1.00 94.75 268 LEU A CA 1
ATOM 2121 C C . LEU A 1 268 ? -13.675 -11.221 15.214 1.00 94.75 268 LEU A C 1
ATOM 2123 O O . LEU A 1 268 ? -13.168 -12.201 15.758 1.00 94.75 268 LEU A O 1
ATOM 2127 N N . ARG A 1 269 ? -14.794 -11.316 14.492 1.00 95.12 269 ARG A N 1
ATOM 2128 C CA . ARG A 1 269 ? -15.557 -12.561 14.306 1.00 95.12 269 ARG A CA 1
ATOM 2129 C C . ARG A 1 269 ? -15.336 -13.178 12.926 1.00 95.12 269 ARG A C 1
ATOM 2131 O O . ARG A 1 269 ? -16.028 -14.128 12.559 1.00 95.12 269 ARG A O 1
ATOM 2138 N N . TYR A 1 270 ? -14.357 -12.666 12.179 1.00 95.75 270 TYR A N 1
ATOM 2139 C CA . TYR A 1 270 ? -14.104 -13.053 10.799 1.00 95.75 270 TYR A CA 1
ATOM 2140 C C . TYR A 1 270 ? -13.843 -14.548 10.703 1.00 95.75 270 TYR A C 1
ATOM 2142 O O . TYR A 1 270 ? -13.119 -15.087 11.532 1.00 95.75 270 TYR A O 1
ATOM 2150 N N . ARG A 1 271 ? -14.391 -15.254 9.708 1.00 96.00 271 ARG A N 1
ATOM 2151 C CA . ARG A 1 271 ? -14.294 -16.726 9.656 1.00 96.00 271 ARG A CA 1
ATOM 2152 C C . ARG A 1 271 ? -12.844 -17.214 9.586 1.00 96.00 271 ARG A C 1
ATOM 2154 O O . ARG A 1 271 ? -12.491 -18.189 10.255 1.00 96.00 271 ARG A O 1
ATOM 2161 N N . ASN A 1 272 ? -12.012 -16.538 8.796 1.00 96.88 272 ASN A N 1
ATOM 2162 C CA . ASN A 1 272 ? -10.604 -16.879 8.632 1.00 96.88 272 ASN A CA 1
ATOM 2163 C C . ASN A 1 272 ? -9.790 -16.474 9.884 1.00 96.88 272 ASN A C 1
ATOM 2165 O O . ASN A 1 272 ? -9.692 -15.278 10.168 1.00 96.88 272 ASN A O 1
ATOM 2169 N N . PRO A 1 273 ? -9.173 -17.424 10.621 1.00 97.56 273 PRO A N 1
ATOM 2170 C CA . PRO A 1 273 ? -8.367 -17.108 11.802 1.00 97.56 273 PRO A CA 1
ATOM 2171 C C . PRO A 1 273 ? -7.179 -16.193 11.494 1.00 97.56 273 PRO A C 1
ATOM 2173 O O . PRO A 1 273 ? -6.835 -15.376 12.340 1.00 97.56 273 PRO A O 1
ATOM 2176 N N . ALA A 1 274 ? -6.594 -16.278 10.294 1.00 97.88 274 ALA A N 1
ATOM 2177 C CA . ALA A 1 274 ? -5.483 -15.412 9.910 1.00 97.88 274 ALA A CA 1
ATOM 2178 C C . ALA A 1 274 ? -5.905 -13.937 9.878 1.00 97.88 274 ALA A C 1
ATOM 2180 O O . ALA A 1 274 ? -5.168 -13.094 10.369 1.00 97.88 274 ALA A O 1
ATOM 2181 N N . VAL A 1 275 ? -7.111 -13.632 9.380 1.00 98.19 275 VAL A N 1
ATOM 2182 C CA . VAL A 1 275 ? -7.653 -12.261 9.377 1.00 98.19 275 VAL A CA 1
ATOM 2183 C C . VAL A 1 275 ? -7.891 -11.770 10.802 1.00 98.19 275 VAL A C 1
ATOM 2185 O O . VAL A 1 275 ? -7.490 -10.659 11.127 1.00 98.19 275 VAL A O 1
ATOM 2188 N N . ARG A 1 276 ? -8.475 -12.606 11.675 1.00 97.69 276 ARG A N 1
ATOM 2189 C CA . ARG A 1 276 ? -8.697 -12.241 13.086 1.00 97.69 276 ARG A CA 1
ATOM 2190 C C . ARG A 1 276 ? -7.386 -11.927 13.801 1.00 97.69 276 ARG A C 1
ATOM 2192 O O . ARG A 1 276 ? -7.285 -10.904 14.466 1.00 97.69 276 ARG A O 1
ATOM 2199 N N . SER A 1 277 ? -6.384 -12.796 13.653 1.00 98.12 277 SER A N 1
ATOM 2200 C CA . SER A 1 277 ? -5.061 -12.599 14.250 1.00 98.12 277 SER A CA 1
ATOM 2201 C C . SER A 1 277 ? -4.353 -11.375 13.677 1.00 98.12 277 SER A C 1
ATOM 2203 O O . SER A 1 277 ? -3.743 -10.627 14.433 1.00 98.12 277 SER A O 1
ATOM 2205 N N . HIS A 1 278 ? -4.465 -11.145 12.367 1.00 98.31 278 HIS A N 1
ATOM 2206 C CA . HIS A 1 278 ? -3.895 -9.974 11.703 1.00 98.31 278 HIS A CA 1
ATOM 2207 C C . HIS A 1 278 ? -4.533 -8.681 12.208 1.00 98.31 278 HIS A C 1
ATOM 2209 O O . HIS A 1 278 ? -3.823 -7.776 12.622 1.00 98.31 278 HIS A O 1
ATOM 2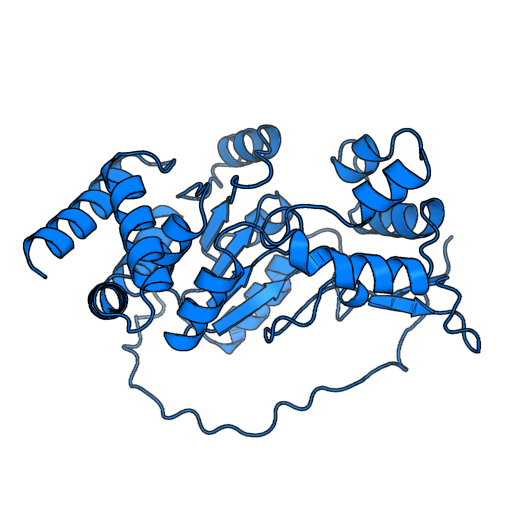215 N N . PHE A 1 279 ? -5.864 -8.617 12.279 1.00 98.50 279 PHE A N 1
ATOM 2216 C CA . PHE A 1 279 ? -6.575 -7.476 12.853 1.00 98.50 279 PHE A CA 1
ATOM 2217 C C . PHE A 1 279 ? -6.202 -7.251 14.326 1.00 98.50 279 PHE A C 1
ATOM 2219 O O . PHE A 1 279 ? -5.810 -6.147 14.688 1.00 98.50 279 PHE A O 1
ATOM 2226 N N . ALA A 1 280 ? -6.239 -8.296 15.160 1.00 97.94 280 ALA A N 1
ATOM 2227 C CA . ALA A 1 280 ? -5.882 -8.198 16.577 1.00 97.94 280 ALA A CA 1
ATOM 2228 C C . ALA A 1 280 ? -4.440 -7.705 16.792 1.00 97.94 280 ALA A C 1
ATOM 2230 O O . ALA A 1 280 ? -4.204 -6.887 17.677 1.00 97.94 280 ALA A O 1
ATOM 2231 N N . ASN A 1 281 ? -3.491 -8.149 15.960 1.00 98.31 281 ASN A N 1
ATOM 2232 C CA . ASN A 1 281 ? -2.117 -7.650 15.984 1.00 98.31 281 ASN A CA 1
ATOM 2233 C C . ASN A 1 281 ? -2.061 -6.146 15.691 1.00 98.31 281 ASN A C 1
ATOM 2235 O O . ASN A 1 281 ? -1.424 -5.408 16.432 1.00 98.31 281 ASN A O 1
ATOM 2239 N N . GLY A 1 282 ? -2.768 -5.679 14.659 1.00 98.31 282 GLY A N 1
ATOM 2240 C CA . GLY A 1 282 ? -2.825 -4.254 14.324 1.00 98.31 282 GLY A CA 1
ATOM 2241 C C . GLY A 1 282 ? -3.408 -3.417 15.461 1.00 98.31 282 GLY A C 1
ATOM 2242 O O . GLY A 1 282 ? -2.859 -2.375 15.807 1.00 98.31 282 GLY A O 1
ATOM 2243 N N . VAL A 1 283 ? -4.481 -3.909 16.088 1.00 98.19 283 VAL A N 1
ATOM 2244 C CA . VAL A 1 283 ? -5.124 -3.246 17.229 1.00 98.19 283 VAL A CA 1
ATOM 2245 C C . VAL A 1 283 ? -4.151 -3.128 18.400 1.00 98.19 283 VAL A C 1
ATOM 2247 O O . VAL A 1 283 ? -3.967 -2.036 18.935 1.00 98.19 283 VAL A O 1
ATOM 2250 N N . GLN A 1 284 ? -3.489 -4.231 18.758 1.00 98.12 284 GLN A N 1
ATOM 2251 C CA . GLN A 1 284 ? -2.524 -4.258 19.854 1.00 98.12 284 GLN A CA 1
ATOM 2252 C C . GLN A 1 284 ? -1.361 -3.294 19.598 1.00 98.12 284 GLN A C 1
ATOM 2254 O O . GLN A 1 284 ? -0.982 -2.541 20.486 1.00 98.12 284 GLN A O 1
ATOM 2259 N N . ARG A 1 285 ? -0.832 -3.258 18.370 1.00 98.00 285 ARG A N 1
ATOM 2260 C CA . ARG A 1 285 ? 0.264 -2.356 17.990 1.00 98.00 285 ARG A CA 1
ATOM 2261 C C . ARG A 1 285 ? -0.114 -0.883 18.126 1.00 98.00 285 ARG A C 1
ATOM 2263 O O . ARG A 1 285 ? 0.714 -0.093 18.574 1.00 98.00 285 ARG A O 1
ATOM 2270 N N . ILE A 1 286 ? -1.344 -0.510 17.771 1.00 97.25 286 ILE A N 1
ATOM 2271 C CA . ILE A 1 286 ? -1.826 0.869 17.925 1.00 97.25 286 ILE A CA 1
ATOM 2272 C C . ILE A 1 286 ? -1.965 1.230 19.412 1.00 97.25 286 ILE A C 1
ATOM 2274 O O . ILE A 1 286 ? -1.466 2.276 19.821 1.00 97.25 286 ILE A O 1
ATOM 2278 N N . ILE A 1 287 ? -2.572 0.357 20.224 1.00 97.12 287 ILE A N 1
ATOM 2279 C CA . ILE A 1 287 ? -2.746 0.571 21.674 1.00 97.12 287 ILE A CA 1
ATOM 2280 C C . ILE A 1 287 ? -1.394 0.648 22.399 1.00 97.12 287 ILE A C 1
ATOM 2282 O O . ILE A 1 287 ? -1.173 1.537 23.217 1.00 97.12 287 ILE A O 1
ATOM 2286 N N . ASP A 1 288 ? -0.452 -0.227 22.044 1.00 97.19 288 ASP A N 1
ATOM 2287 C CA . ASP A 1 288 ? 0.891 -0.279 22.635 1.00 97.19 288 ASP A CA 1
ATOM 2288 C C . ASP A 1 288 ? 1.820 0.837 22.138 1.00 97.19 288 ASP A C 1
ATOM 2290 O O . ASP A 1 288 ? 3.019 0.826 22.422 1.00 97.19 288 ASP A O 1
ATOM 2294 N N . ASN A 1 289 ? 1.289 1.802 21.387 1.00 95.12 289 ASN A N 1
ATOM 2295 C CA . ASN A 1 289 ? 2.032 2.920 20.825 1.00 95.12 289 ASN A CA 1
ATOM 2296 C C . ASN A 1 289 ? 3.207 2.503 19.922 1.00 95.12 289 ASN A C 1
ATOM 2298 O O . ASN A 1 289 ? 4.244 3.165 19.889 1.00 95.12 289 ASN A O 1
ATOM 2302 N N . GLN A 1 290 ? 3.046 1.409 19.174 1.00 96.56 290 GLN A N 1
ATOM 2303 C CA . GLN A 1 290 ? 4.039 0.908 18.215 1.00 96.56 290 GLN A CA 1
ATOM 2304 C C . GLN A 1 290 ? 3.864 1.488 16.804 1.00 96.56 290 GLN A C 1
ATOM 2306 O O . GLN A 1 290 ? 4.662 1.181 15.919 1.00 96.56 290 GLN A O 1
ATOM 2311 N N . VAL A 1 291 ? 2.833 2.309 16.594 1.00 95.62 291 VAL A N 1
ATOM 2312 C CA . VAL A 1 291 ? 2.561 3.008 15.333 1.00 95.62 291 VAL A CA 1
ATOM 2313 C C . VAL A 1 291 ? 2.927 4.478 15.491 1.00 95.62 291 VAL A C 1
ATOM 2315 O O . VAL A 1 291 ? 2.555 5.112 16.477 1.00 95.62 291 VAL A O 1
ATOM 2318 N N . GLU A 1 292 ? 3.664 5.020 14.525 1.00 94.12 292 GLU A N 1
ATOM 2319 C CA . GLU A 1 292 ? 4.084 6.419 14.534 1.00 94.12 292 GLU A CA 1
ATOM 2320 C C . GLU A 1 292 ? 2.948 7.302 14.003 1.00 94.12 292 GLU A C 1
ATOM 2322 O O . GLU A 1 292 ? 2.601 7.259 12.822 1.00 94.12 292 GLU A O 1
ATOM 2327 N N . PHE A 1 293 ? 2.370 8.114 14.886 1.00 91.44 293 PHE A N 1
ATOM 2328 C CA . PHE A 1 293 ? 1.464 9.198 14.518 1.00 91.44 293 PHE A CA 1
ATOM 2329 C C . PHE A 1 293 ? 2.199 10.524 14.619 1.00 91.44 293 PHE A C 1
ATOM 2331 O O . PHE A 1 293 ? 2.966 10.762 15.554 1.00 91.44 293 PHE A O 1
ATOM 2338 N N . ILE A 1 294 ? 1.932 11.413 13.671 1.00 88.19 294 ILE A N 1
ATOM 2339 C CA . ILE A 1 294 ? 2.574 12.728 13.653 1.00 88.19 294 ILE A CA 1
ATOM 2340 C C . ILE A 1 294 ? 2.000 13.637 14.734 1.00 88.19 294 ILE A C 1
ATOM 2342 O O . ILE A 1 294 ? 2.737 14.392 15.367 1.00 88.19 294 ILE A O 1
ATOM 2346 N N . ASN A 1 295 ? 0.697 13.525 14.984 1.00 87.44 295 ASN A N 1
ATOM 2347 C CA . ASN A 1 295 ? 0.045 14.168 16.108 1.00 87.44 295 ASN A CA 1
ATOM 2348 C C . ASN A 1 295 ? -0.225 13.125 17.209 1.00 87.44 295 ASN A C 1
ATOM 2350 O O . ASN A 1 295 ? -1.072 12.250 17.018 1.00 87.44 295 ASN A O 1
ATOM 2354 N N . PRO A 1 296 ? 0.425 13.226 18.384 1.00 88.44 296 PRO A N 1
ATOM 2355 C CA . PRO A 1 296 ? 0.181 12.308 19.497 1.00 88.44 296 PRO A CA 1
ATOM 2356 C C . PRO A 1 296 ? -1.284 12.269 19.958 1.00 88.44 296 PRO A C 1
ATOM 2358 O O . PRO A 1 296 ? -1.733 11.260 20.496 1.00 88.44 296 PRO A O 1
ATOM 2361 N N . LEU A 1 297 ? -2.054 13.343 19.739 1.00 89.69 297 LEU A N 1
ATOM 2362 C CA . LEU A 1 297 ? -3.481 13.361 20.068 1.00 89.69 297 LEU A CA 1
ATOM 2363 C C . LEU A 1 297 ? -4.298 12.434 19.160 1.00 89.69 297 LEU A C 1
ATOM 2365 O O . LEU A 1 297 ? -5.262 11.836 19.637 1.00 89.69 297 LEU A O 1
ATOM 2369 N N . ASP A 1 298 ? -3.902 12.268 17.894 1.00 91.00 298 ASP A N 1
ATOM 2370 C CA . ASP A 1 298 ? -4.561 11.331 16.977 1.00 91.00 298 ASP A CA 1
ATOM 2371 C C . ASP A 1 298 ? -4.363 9.896 17.464 1.00 91.00 298 ASP A C 1
ATOM 2373 O O . ASP A 1 298 ? -5.323 9.132 17.561 1.00 91.00 298 ASP A O 1
ATOM 2377 N N . GLN A 1 299 ? -3.136 9.567 17.870 1.00 93.00 299 GLN A N 1
ATOM 2378 C CA . GLN A 1 299 ? -2.800 8.276 18.461 1.00 93.00 299 GLN A CA 1
ATOM 2379 C C . GLN A 1 299 ? -3.627 7.985 19.709 1.00 93.00 299 GLN A C 1
ATOM 2381 O O . GLN A 1 299 ? -4.254 6.934 19.795 1.00 93.00 299 GLN A O 1
ATOM 2386 N N . MET A 1 300 ? -3.664 8.923 20.660 1.00 93.69 300 MET A N 1
ATOM 2387 C CA . MET A 1 300 ? -4.430 8.762 21.897 1.00 93.69 300 MET A CA 1
ATOM 2388 C C . MET A 1 300 ? -5.923 8.569 21.617 1.00 93.69 300 MET A C 1
ATOM 2390 O O . MET A 1 300 ? -6.558 7.714 22.230 1.00 93.69 300 MET A O 1
ATOM 2394 N N . ALA A 1 301 ? -6.488 9.341 20.686 1.00 94.88 301 ALA A N 1
ATOM 2395 C CA . ALA A 1 301 ? -7.898 9.247 20.333 1.00 94.88 301 ALA A CA 1
ATOM 2396 C C . ALA A 1 301 ? -8.239 7.910 19.654 1.00 94.88 301 ALA A C 1
ATOM 2398 O O . ALA A 1 301 ? -9.232 7.276 20.014 1.00 94.88 301 ALA A O 1
ATOM 2399 N N . ILE A 1 302 ? -7.413 7.454 18.708 1.00 95.88 302 ILE A N 1
ATOM 2400 C CA . ILE A 1 302 ? -7.616 6.178 18.008 1.00 95.88 302 ILE A CA 1
ATOM 2401 C C . ILE A 1 302 ? -7.393 4.996 18.963 1.00 95.88 302 ILE A C 1
ATOM 2403 O O . ILE A 1 302 ? -8.206 4.071 18.984 1.00 95.88 302 ILE A O 1
ATOM 2407 N N . ALA A 1 303 ? -6.354 5.036 19.801 1.00 96.88 303 ALA A N 1
ATOM 2408 C CA . ALA A 1 303 ? -6.106 4.015 20.816 1.00 96.88 303 ALA A CA 1
ATOM 2409 C C . ALA A 1 303 ? -7.272 3.919 21.813 1.00 96.88 303 ALA A C 1
ATOM 2411 O O . ALA A 1 303 ? -7.773 2.824 22.052 1.00 96.88 303 ALA A O 1
ATOM 2412 N N . ALA A 1 304 ? -7.787 5.049 22.312 1.00 96.69 304 ALA A N 1
ATOM 2413 C CA . ALA A 1 304 ? -8.937 5.064 23.217 1.00 96.69 304 ALA A CA 1
ATOM 2414 C C . ALA A 1 304 ? -10.209 4.480 22.571 1.00 96.69 304 ALA A C 1
ATOM 2416 O O . ALA A 1 304 ? -10.956 3.748 23.225 1.00 96.69 304 ALA A O 1
ATOM 2417 N N . ARG A 1 305 ? -10.452 4.762 21.280 1.00 96.50 305 ARG A N 1
ATOM 2418 C CA . ARG A 1 305 ? -11.553 4.156 20.505 1.00 96.50 305 ARG A CA 1
ATOM 2419 C C . ARG A 1 305 ? -11.398 2.632 20.420 1.00 96.50 305 ARG A C 1
ATOM 2421 O O . ARG A 1 305 ? -12.360 1.903 20.667 1.00 96.50 305 ARG A O 1
ATOM 2428 N N . LEU A 1 306 ? -10.189 2.145 20.139 1.00 96.81 306 LEU A N 1
ATOM 2429 C CA . LEU A 1 306 ? -9.883 0.714 20.072 1.00 96.81 306 LEU A CA 1
ATOM 2430 C C . LEU A 1 306 ? -10.013 0.015 21.431 1.00 96.81 306 LEU A C 1
ATOM 2432 O O . LEU A 1 306 ? -10.645 -1.036 21.515 1.00 96.81 306 LEU A O 1
ATOM 2436 N N . GLU A 1 307 ? -9.479 0.599 22.503 1.00 96.25 307 GLU A N 1
ATOM 2437 C CA . GLU A 1 307 ? -9.623 0.074 23.866 1.00 96.25 307 GLU A CA 1
ATOM 2438 C C . GLU A 1 307 ? -11.093 -0.007 24.280 1.00 96.25 307 GLU A C 1
ATOM 2440 O O . GLU A 1 307 ? -11.540 -1.013 24.837 1.00 96.25 307 GLU A O 1
ATOM 2445 N N . TYR A 1 308 ? -11.870 1.039 23.992 1.00 95.69 308 TYR A N 1
ATOM 2446 C CA . TYR A 1 308 ? -13.304 1.049 24.255 1.00 95.69 308 TYR A CA 1
ATOM 2447 C C . TYR A 1 308 ? -14.027 -0.064 23.489 1.00 95.69 308 TYR A C 1
ATOM 2449 O O . TYR A 1 308 ? -14.858 -0.769 24.067 1.00 95.69 308 TYR A O 1
ATOM 2457 N N . PHE A 1 309 ? -13.692 -0.246 22.209 1.00 95.25 309 PHE A N 1
ATOM 2458 C CA . PHE A 1 309 ? -14.241 -1.306 21.372 1.00 95.25 309 PHE A CA 1
ATOM 2459 C C . PHE A 1 309 ? -13.921 -2.704 21.928 1.00 95.25 309 PHE A C 1
ATOM 2461 O O . PHE A 1 309 ? -14.840 -3.501 22.110 1.00 95.25 309 PHE A O 1
ATOM 2468 N N . ILE A 1 310 ? -12.659 -2.985 22.269 1.00 93.31 310 ILE A N 1
ATOM 2469 C CA . ILE A 1 310 ? -12.232 -4.286 22.816 1.00 93.31 310 ILE A CA 1
ATOM 2470 C C . ILE A 1 310 ? -12.911 -4.586 24.153 1.00 93.31 310 ILE A C 1
ATOM 2472 O O . ILE A 1 310 ? -13.324 -5.715 24.397 1.00 93.31 310 ILE A O 1
ATOM 2476 N N . ASN A 1 311 ? -13.048 -3.585 25.025 1.00 91.69 311 ASN A N 1
ATOM 2477 C CA . ASN A 1 311 ? -13.624 -3.781 26.356 1.00 91.69 311 ASN A CA 1
ATOM 2478 C C . ASN A 1 311 ? -15.153 -3.963 26.347 1.00 91.69 311 ASN A C 1
ATOM 2480 O O . ASN A 1 311 ? -15.720 -4.348 27.372 1.00 91.69 311 ASN A O 1
ATOM 2484 N N . ARG A 1 312 ? -15.840 -3.663 25.234 1.00 87.00 312 ARG A N 1
ATOM 2485 C CA . ARG A 1 312 ? -17.307 -3.765 25.122 1.00 87.00 312 ARG A CA 1
ATOM 2486 C C . ARG A 1 312 ? -17.823 -4.791 24.106 1.00 87.00 312 ARG A C 1
ATOM 2488 O O . ARG A 1 312 ? -19.007 -5.121 24.189 1.00 87.00 312 ARG A O 1
ATOM 2495 N N . GLY A 1 313 ? -17.008 -5.228 23.143 1.00 62.88 313 GLY A N 1
ATOM 2496 C CA . GLY A 1 313 ? -17.400 -6.119 22.033 1.00 62.88 313 GLY A CA 1
ATOM 2497 C C . GLY A 1 313 ? -17.199 -7.608 22.294 1.00 62.88 313 GLY A C 1
ATOM 2498 O O . GLY A 1 313 ? -17.974 -8.405 21.698 1.00 62.88 313 GLY A O 1
#

InterPro domains:
  IPR023214 HAD superfamily [G3DSA:3.40.50.1000] (112-242)
  IPR036412 HAD-like superfamily [SSF56784] (94-214)

Mean predicted aligned error: 9.03 Å

Sequence (313 aa):
MAPWFDCAHHKRSTVLKDGFFMANEYIKLPSEAIYRTGSDILHGVVEHGADIVYFDWESSGHMREYWETEARRKRIPGIGQIFAGSNNSSSIETMALSVRETNPKPEGITGYRRESLYHLTPGFLLTARTLQELEVEVSILSNGFVETIPDLGFPITANSFAYQPGNSNRITGFCDGEMMTQRDGKLLSIIEQRRNRSGDQRIVMVGDGKNDAATQPTALFMLFTGVIRRQNVIDELREAEHLPPVIPSDYSEILVMLAGEPRWPHLLRYRNPAVRSHFANGVQRIIDNQVEFINPLDQMAIAARLEYFINRG

Nearest PDB structures (foldseek):
  6hyj-assembly2_B  TM=7.831E-01  e=2.909E-12  Homo sapiens
  1nnl-assembly1_A  TM=7.459E-01  e=7.402E-12  Homo sapiens
  1nnl-assembly2_B  TM=7.860E-01  e=3.004E-11  Homo sapiens
  1l8o-assembly1_B  TM=7.101E-01  e=1.894E-09  Homo sapiens
  7zeh-assembly2_B  TM=5.821E-01  e=2.343E-06  Homo sapiens